Protein AF-A0A535PH67-F1 (afdb_monomer)

Secondary structure (DSSP, 8-state):
----EEEEE-GGGTTHHHHHHHHHH-GGGTT-SEEEEEEE-EETTEEHHHHHHHHH-TTEEEEEEEEEEETTEEEEEEEEEETTTEEEEEEEEEEPPPPSS-TTS----EEEEEEEEETTEEEEEEEEE--SS-HHHHHHHHHHHHHHHHTSPP-SEEEEEEE-----SS----GGG-

Foldseek 3Di:
DDAAEAEDECQQCPVLVVVLVCCLPDCSLAPHFKYKYWNWWQDPNDTSQVSNQVSSHPQKDKDKDFFDADPNTTTIIMMMGRCVFWPWPDKDKAWFDFDPDPPVRGGTWMKIWTWTDGVPWTEIEIRTAAGLDDPVRLVRRVVVVVVVQVVDPDTPYYYYDYHSNNPPPDDDDDPVPD

Sequence (178 aa):
MMLRVCTWNINLGLRLDDILEAISKQRDFAGLDLLALQEASVHGSRQDGDAIASVLGRGYECHQVAAQTVRGHVQANALIWNRPHVKVERAGHLQLPRARGGALLAQQRNAVVVEGAADNHSLLAYSLHLDIFGAEHKQAQLAHVLQDRDARPSADITVVAGDLNLYHLSRWPSWSKL

Radius of gyration: 16.52 Å; Cα contacts (8 Å, |Δi|>4): 367; chains: 1; bounding box: 42×38×44 Å

Structure (mmCIF, N/CA/C/O backbone):
data_AF-A0A535PH67-F1
#
_entry.id   AF-A0A535PH67-F1
#
loop_
_atom_site.group_PDB
_atom_site.id
_atom_site.type_symbol
_atom_site.label_atom_id
_atom_site.label_alt_id
_atom_site.label_comp_id
_atom_site.label_asym_id
_atom_site.label_entity_id
_atom_site.label_seq_id
_atom_site.pdbx_PDB_ins_code
_atom_site.Cartn_x
_atom_site.Cartn_y
_atom_site.Cartn_z
_atom_site.occupancy
_atom_site.B_iso_or_equiv
_atom_site.auth_seq_id
_atom_site.auth_comp_id
_atom_site.auth_asym_id
_atom_site.auth_atom_id
_atom_site.pdbx_PDB_model_num
ATOM 1 N N . MET A 1 1 ? -1.896 3.246 21.969 1.00 69.50 1 MET A N 1
ATOM 2 C CA . MET A 1 1 ? -2.161 2.079 21.100 1.00 69.50 1 MET A CA 1
ATOM 3 C C . MET A 1 1 ? -0.868 1.544 20.518 1.00 69.50 1 MET A C 1
ATOM 5 O O . MET A 1 1 ? 0.101 2.285 20.425 1.00 69.50 1 MET A O 1
ATOM 9 N N . MET A 1 2 ? -0.859 0.265 20.143 1.00 87.06 2 MET A N 1
ATOM 10 C CA . MET A 1 2 ? 0.175 -0.335 19.299 1.00 87.06 2 MET A CA 1
ATOM 11 C C . MET A 1 2 ? -0.404 -0.495 17.890 1.00 87.06 2 MET A C 1
ATOM 13 O O . MET A 1 2 ? -1.340 -1.270 17.730 1.00 87.06 2 MET A O 1
ATOM 17 N N . LEU A 1 3 ? 0.127 0.239 16.907 1.00 94.25 3 LEU A N 1
ATOM 18 C CA . LEU A 1 3 ? -0.302 0.142 15.509 1.00 94.25 3 LEU A CA 1
ATOM 19 C C . LEU A 1 3 ? 0.302 -1.115 14.865 1.00 94.25 3 LEU A C 1
ATOM 21 O O . LEU A 1 3 ? 1.524 -1.251 14.786 1.00 94.25 3 LEU A O 1
ATOM 25 N N . ARG A 1 4 ? -0.541 -2.036 14.395 1.00 96.69 4 ARG A N 1
ATOM 26 C CA . ARG A 1 4 ? -0.136 -3.279 13.729 1.00 96.69 4 ARG A CA 1
ATOM 27 C C . ARG A 1 4 ? -0.207 -3.121 12.221 1.00 96.69 4 ARG A C 1
ATOM 29 O O . ARG A 1 4 ? -1.286 -3.088 11.630 1.00 96.69 4 ARG A O 1
ATOM 36 N N . VAL A 1 5 ? 0.968 -3.059 11.609 1.00 97.06 5 VAL A N 1
ATOM 37 C CA . VAL A 1 5 ? 1.136 -2.893 10.167 1.00 97.06 5 VAL A CA 1
ATOM 38 C C . VAL A 1 5 ? 1.672 -4.184 9.566 1.00 97.06 5 VAL A C 1
ATOM 40 O O . VAL A 1 5 ? 2.652 -4.743 10.054 1.00 97.06 5 VAL A O 1
ATOM 43 N N . CYS A 1 6 ? 1.051 -4.636 8.483 1.00 97.75 6 CYS A N 1
ATOM 44 C CA . CYS A 1 6 ? 1.561 -5.704 7.637 1.00 97.75 6 CYS A CA 1
ATOM 45 C C . CYS A 1 6 ? 1.895 -5.135 6.254 1.00 97.75 6 CYS A C 1
ATOM 47 O O . CYS A 1 6 ? 1.178 -4.277 5.740 1.00 97.75 6 CYS A O 1
ATOM 49 N N . THR A 1 7 ? 2.977 -5.613 5.646 1.00 97.31 7 THR A N 1
ATOM 50 C CA . THR A 1 7 ? 3.272 -5.362 4.234 1.00 97.31 7 THR A CA 1
ATOM 51 C C . THR A 1 7 ? 3.437 -6.688 3.521 1.00 97.31 7 THR A C 1
ATOM 53 O O . THR A 1 7 ? 4.090 -7.590 4.048 1.00 97.31 7 THR A O 1
ATOM 56 N N . TRP A 1 8 ? 2.845 -6.819 2.337 1.00 97.44 8 TRP A N 1
ATOM 57 C CA . TRP A 1 8 ? 2.885 -8.069 1.594 1.00 97.44 8 TRP A CA 1
ATOM 58 C C . TRP A 1 8 ? 2.821 -7.841 0.081 1.00 97.44 8 TRP A C 1
ATOM 60 O O . TRP A 1 8 ? 1.840 -7.314 -0.443 1.00 97.44 8 TRP A O 1
ATOM 70 N N . ASN A 1 9 ? 3.857 -8.300 -0.623 1.00 96.94 9 ASN A N 1
ATOM 71 C CA . ASN A 1 9 ? 3.825 -8.497 -2.068 1.00 96.94 9 ASN A CA 1
ATOM 72 C C . ASN A 1 9 ? 3.153 -9.845 -2.386 1.00 96.94 9 ASN A C 1
ATOM 74 O O . ASN A 1 9 ? 3.645 -10.895 -1.962 1.00 96.94 9 ASN A O 1
ATOM 78 N N . ILE A 1 10 ? 2.035 -9.813 -3.117 1.00 96.50 10 ILE A N 1
ATOM 79 C CA . ILE A 1 10 ? 1.203 -10.991 -3.406 1.00 96.50 10 ILE A CA 1
ATOM 80 C C . ILE A 1 10 ? 1.342 -11.523 -4.841 1.00 96.50 10 ILE A C 1
ATOM 82 O O . ILE A 1 10 ? 0.523 -12.334 -5.274 1.00 96.50 10 ILE A O 1
ATOM 86 N N . ASN A 1 11 ? 2.390 -11.115 -5.568 1.00 94.94 11 ASN A N 1
ATOM 87 C CA . ASN A 1 11 ? 2.760 -11.652 -6.884 1.00 94.94 11 ASN A CA 1
ATOM 88 C C . ASN A 1 11 ? 1.583 -11.693 -7.882 1.00 94.94 11 ASN A C 1
ATOM 90 O O . ASN A 1 11 ? 1.163 -12.758 -8.347 1.00 94.94 11 ASN A O 1
ATOM 94 N N . LEU A 1 12 ? 1.035 -10.515 -8.184 1.00 94.50 12 LEU A N 1
ATOM 95 C CA . LEU A 1 12 ? -0.061 -10.275 -9.133 1.00 94.50 12 LEU A CA 1
ATOM 96 C C . LEU A 1 12 ? -1.364 -11.009 -8.793 1.00 94.50 12 LEU A C 1
ATOM 98 O O . LEU A 1 12 ? -2.138 -11.316 -9.699 1.00 94.50 12 LEU A O 1
ATOM 102 N N . GLY A 1 13 ? -1.585 -11.344 -7.519 1.00 90.50 13 GLY A N 1
ATOM 103 C CA . GLY A 1 13 ? -2.806 -12.028 -7.085 1.00 90.50 13 GLY A CA 1
ATOM 104 C C . GLY A 1 13 ? -2.995 -13.420 -7.691 1.00 90.50 13 GLY A C 1
ATOM 105 O O . GLY A 1 13 ? -4.070 -14.001 -7.580 1.00 90.50 13 GLY A O 1
ATOM 106 N N . LEU A 1 14 ? -1.959 -14.004 -8.311 1.00 92.94 14 LEU A N 1
ATOM 107 C CA . LEU A 1 14 ? -2.083 -15.233 -9.111 1.00 92.94 14 LEU A CA 1
ATOM 108 C C . LEU A 1 14 ? -2.6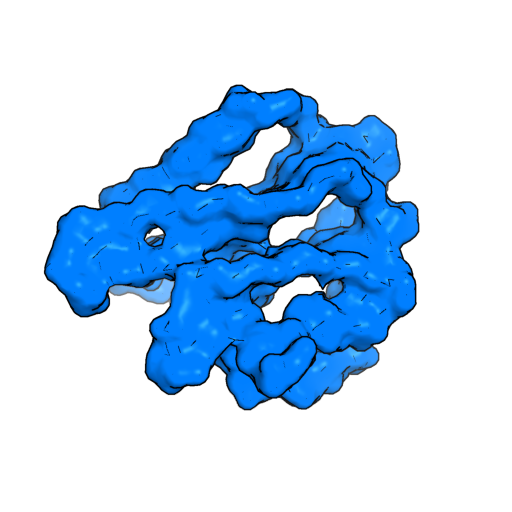21 -16.433 -8.322 1.00 92.94 14 LEU A C 1
ATOM 110 O O . LEU A 1 14 ? -3.130 -17.383 -8.911 1.00 92.94 14 LEU A O 1
ATOM 114 N N . ARG A 1 15 ? -2.489 -16.396 -6.994 1.00 94.00 15 ARG A N 1
ATOM 115 C CA . ARG A 1 15 ? -2.980 -17.411 -6.058 1.00 94.00 15 ARG A CA 1
ATOM 116 C C . ARG A 1 15 ? -3.984 -16.817 -5.069 1.00 94.00 15 ARG A C 1
ATOM 118 O O . ARG A 1 15 ? -3.892 -17.089 -3.875 1.00 94.00 15 ARG A O 1
ATOM 125 N N . LEU A 1 16 ? -4.899 -15.968 -5.548 1.00 94.31 16 LEU A N 1
ATOM 126 C CA . LEU A 1 16 ? -5.832 -15.234 -4.687 1.00 94.31 16 LEU A CA 1
ATOM 127 C C . LEU A 1 16 ? -6.573 -16.156 -3.711 1.00 94.31 16 LEU A C 1
ATOM 129 O O . LEU A 1 16 ? -6.615 -15.846 -2.528 1.00 94.31 16 LEU A O 1
ATOM 133 N N . ASP A 1 17 ? -7.088 -17.303 -4.154 1.00 95.12 17 ASP A N 1
ATOM 134 C CA . ASP A 1 17 ? -7.821 -18.218 -3.266 1.00 95.12 17 ASP A CA 1
ATOM 135 C C . ASP A 1 17 ? -6.954 -18.731 -2.101 1.00 95.12 17 ASP A C 1
ATOM 137 O O . ASP A 1 17 ? -7.394 -18.694 -0.951 1.00 95.12 17 ASP A O 1
ATOM 141 N N . ASP A 1 18 ? -5.694 -19.099 -2.364 1.00 96.56 18 ASP A N 1
ATOM 142 C CA . ASP A 1 18 ? -4.742 -19.513 -1.323 1.00 96.56 18 ASP A CA 1
ATOM 143 C C . ASP A 1 18 ? -4.393 -18.352 -0.373 1.00 96.56 18 ASP A C 1
ATOM 145 O O . ASP A 1 18 ? -4.216 -18.549 0.831 1.00 96.56 18 ASP A O 1
ATOM 149 N N . ILE A 1 19 ? -4.292 -17.127 -0.903 1.00 96.12 19 ILE A N 1
ATOM 150 C CA . ILE A 1 19 ? -4.044 -15.908 -0.118 1.00 96.12 19 ILE A CA 1
ATOM 151 C C . ILE A 1 19 ? -5.219 -15.646 0.830 1.00 96.12 19 ILE A C 1
ATOM 153 O O . ILE A 1 19 ? -5.012 -15.434 2.027 1.00 96.12 19 ILE A O 1
ATOM 157 N N . LEU A 1 20 ? -6.451 -15.696 0.317 1.00 97.31 20 LEU A N 1
ATOM 158 C CA . LEU A 1 20 ? -7.667 -15.513 1.107 1.00 97.31 20 LEU A CA 1
ATOM 159 C C . LEU A 1 20 ? -7.793 -16.600 2.182 1.00 97.31 20 LEU A C 1
ATOM 161 O O . LEU A 1 20 ? -8.108 -16.300 3.335 1.00 97.31 20 LEU A O 1
ATOM 165 N N . GLU A 1 21 ? -7.488 -17.852 1.839 1.00 97.12 21 GLU A N 1
ATOM 166 C CA . GLU A 1 21 ? -7.461 -18.951 2.800 1.00 97.12 21 GLU A CA 1
ATOM 167 C C . GLU A 1 21 ? -6.431 -18.701 3.912 1.00 97.12 21 GLU A C 1
ATOM 169 O O . GLU A 1 21 ? -6.769 -18.814 5.095 1.00 97.12 21 GLU A O 1
ATOM 174 N N . ALA A 1 22 ? -5.203 -18.306 3.561 1.00 96.31 22 ALA A N 1
ATOM 175 C CA . ALA A 1 22 ? -4.154 -18.002 4.530 1.00 96.31 22 ALA A CA 1
ATOM 176 C C . ALA A 1 22 ? -4.570 -16.877 5.491 1.00 96.31 22 ALA A C 1
ATOM 178 O O . ALA A 1 22 ? -4.449 -17.039 6.706 1.00 96.31 22 ALA A O 1
ATOM 179 N N . ILE A 1 23 ? -5.133 -15.782 4.972 1.00 96.75 23 ILE A N 1
ATOM 180 C CA . ILE A 1 23 ? -5.625 -14.662 5.790 1.00 96.75 23 ILE A CA 1
ATOM 181 C C . ILE A 1 23 ? -6.728 -15.122 6.746 1.00 96.75 23 ILE A C 1
ATOM 183 O O . ILE A 1 23 ? -6.723 -14.746 7.915 1.00 96.75 23 ILE A O 1
ATOM 187 N N . SER A 1 24 ? -7.646 -15.976 6.282 1.00 96.25 24 SER A N 1
ATOM 188 C CA . SER A 1 24 ? -8.756 -16.465 7.109 1.00 96.25 24 SER A CA 1
ATOM 189 C C . SER A 1 24 ? -8.317 -17.381 8.262 1.00 96.25 24 SER A C 1
ATOM 191 O O . SER A 1 24 ? -9.019 -17.487 9.268 1.00 96.25 24 SER A O 1
ATOM 193 N N . LYS A 1 25 ? -7.170 -18.060 8.124 1.00 95.69 25 LYS A N 1
ATOM 194 C CA . LYS A 1 25 ? -6.704 -19.087 9.071 1.00 95.69 25 LYS A CA 1
ATOM 195 C C . LYS A 1 25 ? -5.603 -18.604 10.011 1.00 95.69 25 LYS A C 1
ATOM 197 O O . LYS A 1 25 ? -5.505 -19.103 11.133 1.00 95.69 25 LYS A O 1
ATOM 202 N N . GLN A 1 26 ? -4.755 -17.680 9.565 1.00 96.00 26 GLN A N 1
ATOM 203 C CA . GLN A 1 26 ? -3.582 -17.253 10.325 1.00 96.00 26 GLN A CA 1
ATOM 204 C C . GLN A 1 26 ? -3.928 -16.115 11.289 1.00 96.00 26 GLN A C 1
ATOM 206 O O . GLN A 1 26 ? -4.424 -15.060 10.898 1.00 96.00 26 GLN A O 1
ATOM 211 N N . ARG A 1 27 ? -3.616 -16.313 12.576 1.00 94.06 27 ARG A N 1
ATOM 212 C CA . ARG A 1 27 ? -3.930 -15.350 13.648 1.00 94.06 27 ARG A CA 1
ATOM 213 C C . ARG A 1 27 ? -3.204 -14.014 13.497 1.00 94.06 27 ARG A C 1
ATOM 215 O O . ARG A 1 27 ? -3.690 -13.012 14.010 1.00 94.06 27 ARG A O 1
ATOM 222 N N . ASP A 1 28 ? -2.088 -13.984 12.776 1.00 93.75 28 ASP A N 1
ATOM 223 C CA . ASP A 1 28 ? -1.304 -12.763 12.575 1.00 93.75 28 ASP A CA 1
ATOM 224 C C . ASP A 1 28 ? -2.069 -11.693 11.784 1.00 93.75 28 ASP A C 1
ATOM 226 O O . ASP A 1 28 ? -1.843 -10.503 12.007 1.00 93.75 28 ASP A O 1
ATOM 230 N N . PHE A 1 29 ? -3.038 -12.090 10.948 1.00 95.38 29 PHE A N 1
ATOM 231 C CA . PHE A 1 29 ? -3.918 -11.157 10.235 1.00 95.38 29 PHE A CA 1
ATOM 232 C C . PHE A 1 29 ? -5.098 -10.657 11.077 1.00 95.38 29 PHE A C 1
ATOM 234 O O . PHE A 1 29 ? -5.729 -9.659 10.728 1.00 95.38 29 PHE A O 1
ATOM 241 N N . ALA A 1 30 ? -5.413 -11.321 12.193 1.00 92.56 30 ALA A N 1
ATOM 242 C CA . ALA A 1 30 ? -6.536 -10.927 13.031 1.00 92.56 30 ALA A CA 1
ATOM 243 C C . ALA A 1 30 ? -6.227 -9.596 13.723 1.00 92.56 30 ALA A C 1
ATOM 245 O O . ALA A 1 30 ? -5.275 -9.516 14.494 1.00 92.56 30 ALA A O 1
ATOM 246 N N . GLY A 1 31 ? -7.038 -8.564 13.478 1.00 93.06 31 GLY A N 1
ATOM 247 C CA . GLY A 1 31 ? -6.875 -7.243 14.097 1.00 93.06 31 GLY A CA 1
ATOM 248 C C . GLY A 1 31 ? -5.627 -6.487 13.630 1.00 93.06 31 GLY A C 1
ATOM 249 O O . GLY A 1 31 ? -4.955 -5.869 14.456 1.00 93.06 31 GLY A O 1
ATOM 250 N N . LEU A 1 32 ? -5.274 -6.595 12.345 1.00 96.56 32 LEU A N 1
ATOM 251 C CA . LEU A 1 32 ? -4.347 -5.659 11.711 1.00 96.56 32 LEU A CA 1
ATOM 252 C C . LEU A 1 32 ? -4.990 -4.274 11.631 1.00 96.56 32 LEU A C 1
ATOM 254 O O . LEU A 1 32 ? -6.191 -4.154 11.412 1.00 96.56 32 LEU A O 1
ATOM 258 N N . ASP A 1 33 ? -4.190 -3.226 11.775 1.00 97.62 33 ASP A N 1
ATOM 259 C CA . ASP A 1 33 ? -4.680 -1.857 11.612 1.00 97.62 33 ASP A CA 1
ATOM 260 C C . ASP A 1 33 ? -4.490 -1.383 10.175 1.00 97.62 33 ASP A C 1
ATOM 262 O O . ASP A 1 33 ? -5.375 -0.741 9.611 1.00 97.62 33 ASP A O 1
ATOM 266 N N . LEU A 1 34 ? -3.355 -1.757 9.574 1.00 98.12 34 LEU A N 1
ATOM 267 C CA . LEU A 1 34 ? -2.987 -1.442 8.199 1.00 98.12 34 LEU A CA 1
ATOM 268 C C . LEU A 1 34 ? -2.371 -2.661 7.506 1.00 98.12 34 LEU A C 1
ATOM 270 O O . LEU A 1 34 ? -1.518 -3.350 8.069 1.00 98.12 34 LEU A O 1
ATOM 274 N N . LEU A 1 35 ? -2.746 -2.872 6.248 1.00 98.44 35 LEU A N 1
ATOM 275 C CA . LEU A 1 35 ? -2.126 -3.828 5.340 1.00 98.44 35 LEU A CA 1
ATOM 276 C C . LEU A 1 35 ? -1.747 -3.115 4.033 1.00 98.44 35 LEU A C 1
ATOM 278 O O . LEU A 1 35 ? -2.608 -2.701 3.257 1.00 98.44 35 LEU A O 1
ATOM 282 N N . ALA A 1 36 ? -0.443 -2.969 3.806 1.00 98.56 36 ALA A N 1
ATOM 283 C CA . ALA A 1 36 ? 0.141 -2.455 2.574 1.00 98.56 36 ALA A CA 1
ATOM 284 C C . ALA A 1 36 ? 0.362 -3.612 1.594 1.00 98.56 36 ALA A C 1
ATOM 286 O O . ALA A 1 36 ? 1.237 -4.452 1.807 1.00 98.56 36 ALA A O 1
ATOM 287 N N . LEU A 1 37 ? -0.425 -3.657 0.520 1.00 98.00 37 LEU A N 1
ATOM 288 C CA . LEU A 1 3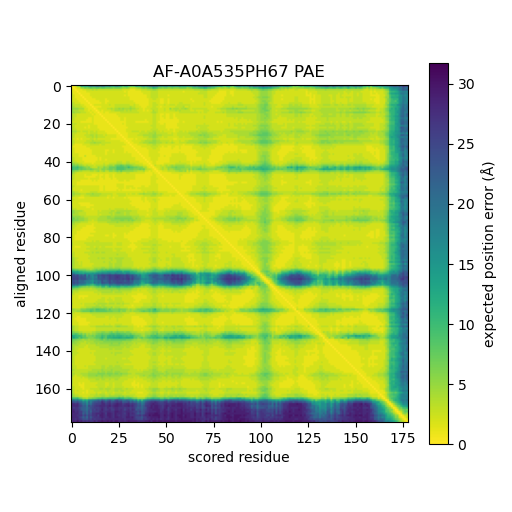7 ? -0.318 -4.687 -0.511 1.00 98.00 37 LEU A CA 1
ATOM 289 C C . LEU A 1 37 ? 0.449 -4.177 -1.724 1.00 98.00 37 LEU A C 1
ATOM 291 O O . LEU A 1 37 ? 0.169 -3.085 -2.230 1.00 98.00 37 LEU A O 1
ATOM 295 N N . GLN A 1 38 ? 1.372 -5.004 -2.207 1.00 97.75 38 GLN A N 1
ATOM 296 C CA . GLN A 1 38 ? 2.083 -4.805 -3.463 1.00 97.75 38 GLN A CA 1
ATOM 297 C C . GLN A 1 38 ? 1.750 -5.924 -4.438 1.00 97.75 38 GLN A C 1
ATOM 299 O O . GLN A 1 38 ? 1.487 -7.058 -4.039 1.00 97.75 38 GLN A O 1
ATOM 304 N N . GLU A 1 39 ? 1.778 -5.591 -5.726 1.00 96.56 39 GLU A N 1
ATOM 305 C CA . GLU A 1 39 ? 1.404 -6.517 -6.796 1.00 96.56 39 GLU A CA 1
ATOM 306 C C . GLU A 1 39 ? 0.020 -7.144 -6.591 1.00 96.56 39 GLU A C 1
ATOM 308 O O . GLU A 1 39 ? -0.197 -8.311 -6.892 1.00 96.56 39 GLU A O 1
ATOM 313 N N . ALA A 1 40 ? -0.935 -6.360 -6.099 1.00 97.75 40 ALA A N 1
ATOM 314 C CA . ALA A 1 40 ? -2.340 -6.703 -6.233 1.00 97.75 40 ALA A CA 1
ATOM 315 C C . ALA A 1 40 ? -2.756 -6.641 -7.711 1.00 97.75 40 ALA A C 1
ATOM 317 O O . ALA A 1 40 ? -2.115 -5.974 -8.530 1.00 97.75 40 ALA A O 1
ATOM 318 N N . SER A 1 41 ? -3.843 -7.314 -8.061 1.00 97.44 41 SER A N 1
ATOM 319 C CA . SER A 1 41 ? -4.380 -7.364 -9.413 1.00 97.44 41 SER A CA 1
ATOM 320 C C . SER A 1 41 ? -5.895 -7.167 -9.442 1.00 97.44 41 SER A C 1
ATOM 322 O O . SER A 1 41 ? -6.544 -6.806 -8.452 1.00 97.44 41 SER A O 1
ATOM 324 N N . VAL A 1 42 ? -6.442 -7.318 -10.645 1.00 95.38 42 VAL A N 1
ATOM 325 C CA . VAL A 1 42 ? -7.871 -7.287 -10.932 1.00 95.38 42 VAL A CA 1
ATOM 326 C C . VAL A 1 42 ? -8.204 -8.526 -11.752 1.00 95.38 42 VAL A C 1
ATOM 328 O O . VAL A 1 42 ? -7.697 -8.701 -12.862 1.00 95.38 42 VAL A O 1
ATOM 331 N N . HIS A 1 43 ? -9.079 -9.371 -11.215 1.00 88.62 43 HIS A N 1
ATOM 332 C CA . HIS A 1 43 ? -9.556 -10.584 -11.871 1.00 88.62 43 HIS A CA 1
ATOM 333 C C . HIS A 1 43 ? -11.039 -10.418 -12.217 1.00 88.62 43 HIS A C 1
ATOM 335 O O . HIS A 1 43 ? -11.918 -10.463 -11.354 1.00 88.62 43 HIS A O 1
ATOM 341 N N . GLY A 1 44 ? -11.325 -10.173 -13.500 1.00 84.81 44 GLY A N 1
ATOM 342 C CA . GLY A 1 44 ? -12.666 -9.793 -13.945 1.00 84.81 44 GLY A CA 1
ATOM 343 C C . GLY A 1 44 ? -13.064 -8.430 -13.373 1.00 84.81 44 GLY A C 1
ATOM 344 O O . GLY A 1 44 ? -12.402 -7.433 -13.641 1.00 84.81 44 GLY A O 1
ATOM 345 N N . SER A 1 45 ? -14.132 -8.384 -12.577 1.00 85.75 45 SER A N 1
ATOM 346 C CA . SER A 1 45 ? -14.579 -7.169 -11.876 1.00 85.75 45 SER A CA 1
ATOM 347 C C . SER A 1 45 ? -14.087 -7.076 -10.428 1.00 85.75 45 SER A C 1
ATOM 349 O O . SER A 1 45 ? -14.458 -6.141 -9.722 1.00 85.75 45 SER A O 1
ATOM 351 N N . ARG A 1 46 ? -13.313 -8.058 -9.951 1.00 91.44 46 ARG A N 1
ATOM 352 C CA . ARG A 1 46 ? -12.903 -8.162 -8.547 1.00 91.44 46 ARG A CA 1
ATOM 353 C C . ARG A 1 46 ? -11.475 -7.660 -8.373 1.00 91.44 46 ARG A C 1
ATOM 355 O O . ARG A 1 46 ? -10.565 -8.161 -9.028 1.00 91.44 46 ARG A O 1
ATOM 362 N N . GLN A 1 47 ? -11.292 -6.695 -7.479 1.00 96.94 47 GLN A N 1
ATOM 363 C CA . GLN A 1 47 ? -9.972 -6.256 -7.031 1.00 96.94 47 GLN A CA 1
ATOM 364 C C . GLN A 1 47 ? -9.501 -7.139 -5.871 1.00 96.94 47 GLN A C 1
ATOM 366 O O . GLN A 1 47 ? -10.289 -7.455 -4.974 1.00 96.94 47 GLN A O 1
ATOM 371 N N . ASP A 1 48 ? -8.225 -7.520 -5.870 1.00 98.06 48 ASP A N 1
ATOM 372 C CA . ASP A 1 48 ? -7.659 -8.346 -4.795 1.00 98.06 48 ASP A CA 1
ATOM 373 C C . ASP A 1 48 ? -7.746 -7.656 -3.437 1.00 98.06 48 ASP A C 1
ATOM 375 O O . ASP A 1 48 ? -8.054 -8.298 -2.434 1.00 98.06 48 ASP A O 1
ATOM 379 N N . GLY A 1 49 ? -7.531 -6.340 -3.399 1.00 98.00 49 GLY A N 1
ATOM 380 C CA . GLY A 1 49 ? -7.617 -5.557 -2.176 1.00 98.00 49 GLY A CA 1
ATOM 381 C C . GLY A 1 49 ? -9.000 -5.637 -1.521 1.00 98.00 49 GLY A C 1
ATOM 382 O O . GLY A 1 49 ? -9.097 -5.905 -0.325 1.00 98.00 49 GLY A O 1
ATOM 383 N N . ASP A 1 50 ? -10.075 -5.521 -2.306 1.00 97.94 50 ASP A N 1
ATOM 384 C CA . ASP A 1 50 ? -11.452 -5.659 -1.805 1.00 97.94 50 ASP A CA 1
ATOM 385 C C . ASP A 1 50 ? -11.752 -7.090 -1.343 1.00 97.94 50 ASP A C 1
ATOM 387 O O . ASP A 1 50 ? -12.431 -7.313 -0.333 1.00 97.94 50 ASP A O 1
ATOM 391 N N . ALA A 1 51 ? -11.232 -8.082 -2.073 1.00 97.88 51 ALA A N 1
ATOM 392 C CA . ALA A 1 51 ? -11.348 -9.487 -1.710 1.00 97.88 51 ALA A CA 1
ATOM 393 C C . ALA A 1 51 ? -10.691 -9.773 -0.352 1.00 97.88 51 ALA A C 1
ATOM 395 O O . ALA A 1 51 ? -11.304 -10.412 0.504 1.00 97.88 51 ALA A O 1
ATOM 396 N N . ILE A 1 52 ? -9.476 -9.265 -0.154 1.00 98.31 52 ILE A N 1
ATOM 397 C CA . ILE A 1 52 ? -8.695 -9.409 1.075 1.00 98.31 52 ILE A CA 1
ATOM 398 C C . ILE A 1 52 ? -9.356 -8.655 2.230 1.00 98.31 52 ILE A C 1
ATOM 400 O O . ILE A 1 52 ? -9.548 -9.238 3.297 1.00 98.31 52 ILE A O 1
ATOM 404 N N . ALA A 1 53 ? -9.780 -7.404 2.021 1.00 98.19 53 ALA A N 1
ATOM 405 C CA . ALA A 1 53 ? -10.495 -6.620 3.029 1.00 98.19 53 ALA A CA 1
ATOM 406 C C . ALA A 1 53 ? -11.761 -7.345 3.515 1.00 98.19 53 ALA A C 1
ATOM 408 O O . ALA A 1 53 ? -12.015 -7.430 4.715 1.00 98.19 53 ALA A O 1
ATOM 409 N N . SER A 1 54 ? -12.507 -7.964 2.595 1.00 97.38 54 SER A N 1
ATOM 410 C CA . SER A 1 54 ? -13.709 -8.735 2.931 1.00 97.38 54 SER A CA 1
ATOM 411 C C . SER A 1 54 ? -13.418 -9.934 3.843 1.00 97.38 54 SER A C 1
ATOM 413 O O . SER A 1 54 ? -14.218 -10.225 4.734 1.00 97.38 54 SER A O 1
ATOM 415 N N . VAL A 1 55 ? -12.285 -10.619 3.643 1.00 97.56 55 VAL A N 1
ATOM 416 C CA . VAL A 1 55 ? -11.870 -11.771 4.466 1.00 97.56 55 VAL A CA 1
ATOM 417 C C . VAL A 1 55 ? -11.296 -11.333 5.814 1.00 97.56 55 VAL A C 1
ATOM 419 O O . VAL A 1 55 ? -11.565 -11.988 6.819 1.00 97.56 55 VAL A O 1
ATOM 422 N N . LEU A 1 56 ? -10.570 -10.211 5.865 1.00 97.81 56 LEU A N 1
ATOM 423 C CA . LEU A 1 56 ? -10.114 -9.602 7.123 1.00 97.81 56 LEU A CA 1
ATOM 424 C C . LEU A 1 56 ? -11.296 -9.194 8.020 1.00 97.81 56 LEU A C 1
ATOM 426 O O . LEU A 1 56 ? -11.215 -9.285 9.246 1.00 97.81 56 LEU A O 1
ATOM 430 N N . GLY A 1 57 ? -12.410 -8.780 7.409 1.00 97.00 57 GLY A N 1
ATOM 431 C CA . GLY A 1 57 ? -13.705 -8.611 8.060 1.00 97.00 57 GLY A CA 1
ATOM 432 C C . GLY A 1 57 ? -14.438 -7.338 7.636 1.00 97.00 57 GLY A C 1
ATOM 433 O O . GLY A 1 57 ? -13.877 -6.427 7.043 1.00 97.00 57 GLY A O 1
ATOM 434 N N . ARG A 1 58 ? -15.717 -7.215 8.019 1.00 95.00 58 ARG A N 1
ATOM 435 C CA . ARG A 1 58 ? -16.598 -6.081 7.635 1.00 95.00 58 ARG A CA 1
ATOM 436 C C . ARG A 1 58 ? -16.123 -4.697 8.118 1.00 95.00 58 ARG A C 1
ATOM 438 O O . ARG A 1 58 ? -16.650 -3.668 7.692 1.00 95.00 58 ARG A O 1
ATOM 445 N N . GLY A 1 59 ? -15.188 -4.672 9.066 1.00 96.81 59 GLY A N 1
ATOM 446 C CA . GLY A 1 59 ? -14.560 -3.451 9.567 1.00 96.81 59 GLY A CA 1
ATOM 447 C C . GLY A 1 59 ? -13.489 -2.891 8.634 1.00 96.81 59 GLY A C 1
ATOM 448 O O . GLY A 1 59 ? -13.132 -1.730 8.796 1.00 96.81 59 GLY A O 1
ATOM 449 N N . TYR A 1 60 ? -13.010 -3.668 7.661 1.00 98.50 60 TYR A N 1
ATOM 450 C CA . TYR A 1 60 ? -11.921 -3.255 6.787 1.00 98.50 60 TYR A CA 1
ATOM 451 C C . TYR A 1 60 ? -12.420 -2.547 5.529 1.00 98.50 60 TYR A C 1
ATOM 453 O O . TYR A 1 60 ? -13.496 -2.844 5.011 1.00 98.50 60 TYR A O 1
ATOM 461 N N . GLU A 1 61 ? -11.619 -1.605 5.050 1.00 98.31 61 GLU A N 1
ATOM 462 C CA . GLU A 1 61 ? -11.828 -0.860 3.810 1.00 98.31 61 GLU A CA 1
ATOM 463 C C . GLU A 1 61 ? -10.521 -0.829 3.011 1.00 98.31 61 GLU A C 1
ATOM 465 O O . GLU A 1 61 ? -9.445 -1.016 3.579 1.00 98.31 61 GLU A O 1
ATOM 470 N N . CYS A 1 62 ? -10.620 -0.659 1.693 1.00 98.50 62 CYS A N 1
ATOM 471 C CA . CYS A 1 62 ? -9.506 -0.772 0.763 1.00 98.50 62 CYS A CA 1
ATOM 472 C C . CYS A 1 62 ? -9.449 0.429 -0.186 1.00 98.50 62 CYS A C 1
ATOM 474 O O . CYS A 1 62 ? -10.468 0.888 -0.700 1.00 98.50 62 CYS A O 1
ATOM 476 N N . HIS A 1 63 ? -8.232 0.878 -0.486 1.00 98.56 63 HIS A N 1
ATOM 477 C CA . HIS A 1 63 ? -7.936 1.705 -1.646 1.00 98.56 63 HIS A CA 1
ATOM 478 C C . HIS A 1 63 ? -6.849 1.022 -2.480 1.00 98.56 63 HIS A C 1
ATOM 480 O O . HIS A 1 63 ? -5.697 0.941 -2.054 1.00 98.56 63 HIS A O 1
ATOM 486 N N . GLN A 1 64 ? -7.214 0.523 -3.662 1.00 98.50 64 GLN A N 1
ATOM 487 C CA . GLN A 1 64 ? -6.303 -0.120 -4.608 1.00 98.50 64 GLN A CA 1
ATOM 488 C C . GLN A 1 64 ? -6.186 0.712 -5.887 1.00 98.50 64 GLN A C 1
ATOM 490 O O . GLN A 1 64 ? -7.182 1.174 -6.443 1.00 98.50 64 GLN A O 1
ATOM 495 N N . VAL A 1 65 ? -4.957 0.876 -6.382 1.00 97.94 65 VAL A N 1
ATOM 496 C CA . VAL A 1 65 ? -4.669 1.670 -7.580 1.00 97.94 65 VAL A CA 1
ATOM 497 C C . VAL A 1 65 ? -3.760 0.900 -8.529 1.00 97.94 65 VAL A C 1
ATOM 499 O O . VAL A 1 65 ? -2.622 0.557 -8.198 1.00 97.94 65 VAL A O 1
ATOM 502 N N . ALA A 1 66 ? -4.255 0.667 -9.746 1.00 96.62 66 ALA A N 1
ATOM 503 C CA . ALA A 1 66 ? -3.484 0.067 -10.828 1.00 96.62 66 ALA A CA 1
ATOM 504 C C . ALA A 1 66 ? -2.325 0.982 -11.252 1.00 96.62 66 ALA A C 1
ATOM 506 O O . ALA A 1 66 ? -2.516 2.171 -11.499 1.00 96.62 66 ALA A O 1
ATOM 507 N N . ALA A 1 67 ? -1.125 0.415 -11.356 1.00 94.06 67 ALA A N 1
ATOM 508 C CA . ALA A 1 67 ? 0.061 1.107 -11.850 1.00 94.06 67 ALA A CA 1
ATOM 509 C C . ALA A 1 67 ? 0.295 0.816 -13.339 1.00 94.06 67 ALA A C 1
ATOM 511 O O . ALA A 1 67 ? 0.565 1.724 -14.121 1.00 94.06 67 ALA A O 1
ATOM 512 N N . GLN A 1 68 ? 0.196 -0.453 -13.743 1.00 93.00 68 GLN A N 1
ATOM 513 C CA . GLN A 1 68 ? 0.448 -0.900 -15.118 1.00 93.00 68 GLN A CA 1
ATOM 514 C C . GLN A 1 68 ? -0.165 -2.272 -15.400 1.00 93.00 68 GLN A C 1
ATOM 516 O O . GLN A 1 68 ? -0.714 -2.914 -14.511 1.00 93.00 68 GLN A O 1
ATOM 521 N N . THR A 1 69 ? -0.042 -2.735 -16.645 1.00 92.94 69 THR A N 1
ATOM 522 C CA . THR A 1 69 ? -0.328 -4.120 -17.039 1.00 92.94 69 THR A CA 1
ATOM 523 C C . THR A 1 69 ? 0.975 -4.823 -17.418 1.00 92.94 69 THR A C 1
ATOM 525 O O . THR A 1 69 ? 1.710 -4.342 -18.278 1.00 92.94 69 THR A O 1
ATOM 528 N N . VAL A 1 70 ? 1.258 -5.967 -16.796 1.00 87.81 70 VAL A N 1
ATOM 529 C CA . VAL A 1 70 ? 2.451 -6.791 -17.026 1.00 87.81 70 VAL A CA 1
ATOM 530 C C . VAL A 1 70 ? 2.002 -8.177 -17.474 1.00 87.81 70 VAL A C 1
ATOM 532 O O . VAL A 1 70 ? 1.287 -8.864 -16.753 1.00 87.81 70 VAL A O 1
ATOM 535 N N . ARG A 1 71 ? 2.407 -8.596 -18.682 1.00 87.75 71 ARG A N 1
ATOM 536 C CA . ARG A 1 71 ? 2.045 -9.907 -19.267 1.00 87.75 71 ARG A CA 1
ATOM 537 C C . ARG A 1 71 ? 0.532 -10.198 -19.242 1.00 87.75 71 ARG A C 1
ATOM 539 O O . ARG A 1 71 ? 0.123 -11.326 -19.012 1.00 87.75 71 ARG A O 1
ATOM 546 N N . GLY A 1 72 ? -0.290 -9.172 -19.468 1.00 89.31 72 GLY A N 1
ATOM 547 C CA . GLY A 1 72 ? -1.755 -9.286 -19.461 1.00 89.31 72 GLY A CA 1
ATOM 548 C C . GLY A 1 72 ? -2.409 -9.208 -18.078 1.00 89.31 72 GLY A C 1
ATOM 549 O O . GLY A 1 72 ? -3.631 -9.196 -18.002 1.00 89.31 72 GLY A O 1
ATOM 550 N N . HIS A 1 73 ? -1.627 -9.093 -17.002 1.00 91.69 73 HIS A N 1
ATOM 551 C CA . HIS A 1 73 ? -2.132 -8.941 -15.639 1.00 91.69 73 HIS A CA 1
ATOM 552 C C . HIS A 1 73 ? -1.983 -7.503 -15.159 1.00 91.69 73 HIS A C 1
ATOM 554 O O . HIS A 1 73 ? -0.942 -6.875 -15.364 1.00 91.69 73 HIS A O 1
ATOM 560 N N . VAL A 1 74 ? -3.008 -6.976 -14.493 1.00 95.12 74 VAL A N 1
ATOM 561 C CA . VAL A 1 74 ? -2.903 -5.678 -13.824 1.00 95.12 74 VAL A CA 1
ATOM 562 C C . VAL A 1 74 ? -1.936 -5.816 -12.652 1.00 95.12 74 VAL A C 1
ATOM 564 O O . VAL A 1 74 ? -2.040 -6.750 -11.866 1.00 95.12 74 VAL A O 1
ATOM 567 N N . GLN A 1 75 ? -1.006 -4.880 -12.532 1.00 95.75 75 GLN A N 1
ATOM 568 C CA . GLN A 1 75 ? -0.178 -4.709 -11.350 1.00 95.75 75 GLN A CA 1
ATOM 569 C C . GLN A 1 75 ? -0.629 -3.440 -10.634 1.00 95.75 75 GLN A C 1
ATOM 571 O O . GLN A 1 75 ? -0.612 -2.349 -11.211 1.00 95.75 75 GLN A O 1
ATOM 576 N N . ALA A 1 76 ? -1.031 -3.590 -9.381 1.00 97.19 76 ALA A N 1
ATOM 577 C CA . ALA A 1 76 ? -1.563 -2.547 -8.523 1.00 97.19 76 ALA A CA 1
ATOM 578 C C . ALA A 1 76 ? -0.892 -2.585 -7.147 1.00 97.19 76 ALA A C 1
ATOM 580 O O . ALA A 1 76 ? -0.366 -3.612 -6.719 1.00 97.19 76 ALA A O 1
ATOM 581 N N . ASN A 1 77 ? -0.962 -1.461 -6.448 1.00 98.19 77 ASN A N 1
ATOM 582 C CA . ASN A 1 77 ? -0.707 -1.392 -5.015 1.00 98.19 77 ASN A CA 1
ATOM 583 C C . ASN A 1 77 ? -2.028 -1.102 -4.304 1.00 98.19 77 ASN A C 1
ATOM 585 O O . ASN A 1 77 ? -2.940 -0.526 -4.903 1.00 98.19 77 ASN A O 1
ATOM 589 N N . ALA A 1 78 ? -2.131 -1.491 -3.037 1.00 98.50 78 ALA A N 1
ATOM 590 C CA . ALA A 1 78 ? -3.281 -1.162 -2.207 1.00 98.50 78 ALA A CA 1
ATOM 591 C C . ALA A 1 78 ? -2.882 -0.836 -0.767 1.00 98.50 78 ALA A C 1
ATOM 593 O O . ALA A 1 78 ? -1.842 -1.283 -0.272 1.00 98.50 78 ALA A O 1
ATOM 594 N N . LEU A 1 79 ? -3.746 -0.076 -0.101 1.00 98.69 79 LEU A N 1
ATOM 595 C CA . LEU A 1 79 ? -3.790 0.047 1.350 1.00 98.69 79 LEU A CA 1
ATOM 596 C C . LEU A 1 79 ? -5.153 -0.422 1.837 1.00 98.69 79 LEU A C 1
ATOM 598 O O . LEU A 1 79 ? -6.182 0.029 1.337 1.00 98.69 79 LEU A O 1
ATOM 602 N N . ILE A 1 80 ? -5.138 -1.317 2.818 1.00 98.69 80 ILE A N 1
ATOM 603 C CA . ILE A 1 80 ? -6.324 -1.818 3.504 1.00 98.69 80 ILE A CA 1
ATOM 604 C C . ILE A 1 80 ? -6.217 -1.421 4.973 1.00 98.69 80 ILE A C 1
ATOM 606 O O . ILE A 1 80 ? -5.153 -1.584 5.570 1.00 98.69 80 ILE A O 1
ATOM 610 N N . TRP A 1 81 ? -7.294 -0.910 5.561 1.00 98.56 81 TRP A N 1
ATOM 611 C CA . TRP A 1 81 ? -7.295 -0.435 6.946 1.00 98.56 81 TRP A CA 1
ATOM 612 C C . TRP A 1 81 ? -8.515 -0.905 7.726 1.00 98.56 81 TRP A C 1
ATOM 614 O O . TRP A 1 81 ? -9.593 -1.099 7.168 1.00 98.56 81 TRP A O 1
ATOM 624 N N . ASN A 1 82 ? -8.343 -1.069 9.036 1.00 98.00 82 ASN A N 1
ATOM 625 C CA . ASN A 1 82 ? -9.404 -1.423 9.973 1.00 98.00 82 ASN A CA 1
ATOM 626 C C . ASN A 1 82 ? -10.116 -0.150 10.460 1.00 98.00 82 ASN A C 1
ATOM 628 O O . ASN A 1 82 ? -9.606 0.542 11.338 1.00 98.00 82 ASN A O 1
ATOM 632 N N . ARG A 1 83 ? -11.294 0.172 9.905 1.00 97.31 83 ARG A N 1
ATOM 633 C CA . ARG A 1 83 ? -12.032 1.427 10.175 1.00 97.31 83 ARG A CA 1
ATOM 634 C C . ARG A 1 83 ? -12.280 1.719 11.664 1.00 97.31 83 ARG A C 1
ATOM 636 O O . ARG A 1 83 ? -12.171 2.880 12.046 1.00 97.31 83 ARG A O 1
ATOM 643 N N . PRO A 1 84 ? -12.610 0.726 12.517 1.00 95.56 84 PRO A N 1
ATOM 644 C CA . PRO A 1 84 ? -12.670 0.920 13.965 1.00 95.56 84 PRO A CA 1
ATOM 645 C C . PRO A 1 84 ? -11.419 1.531 14.610 1.00 95.56 84 PRO A C 1
ATOM 647 O O . PRO A 1 84 ? -11.549 2.185 15.638 1.00 95.56 84 PRO A O 1
ATOM 650 N N . HIS A 1 85 ? -10.230 1.287 14.055 1.00 95.81 85 HIS A N 1
ATOM 651 C CA . HIS A 1 85 ? -8.949 1.704 14.636 1.00 95.81 85 HIS A CA 1
ATOM 652 C C . HIS A 1 85 ? -8.267 2.819 13.835 1.00 95.81 85 HIS A C 1
ATOM 654 O O . HIS A 1 85 ? -7.528 3.622 14.398 1.00 95.81 85 HIS A O 1
ATOM 660 N N . VAL A 1 86 ? -8.517 2.872 12.525 1.00 97.69 86 VAL A N 1
ATOM 661 C CA . VAL A 1 86 ? -7.936 3.845 11.602 1.00 97.69 86 VAL A CA 1
ATOM 662 C C . VAL A 1 86 ? -9.057 4.579 10.880 1.00 97.69 86 VAL A C 1
ATOM 664 O O . VAL A 1 86 ? -9.749 4.019 10.026 1.00 97.69 86 VAL A O 1
ATOM 667 N N . LYS A 1 87 ? -9.212 5.862 11.196 1.00 97.62 87 LYS A N 1
ATOM 668 C CA . LYS A 1 87 ? -10.134 6.759 10.505 1.00 97.62 87 LYS A CA 1
ATOM 669 C C . LYS A 1 87 ? -9.400 7.416 9.344 1.00 97.62 87 LYS A C 1
ATOM 671 O O . LYS A 1 87 ? -8.633 8.347 9.559 1.00 97.62 87 LYS A O 1
ATOM 676 N N . VAL A 1 88 ? -9.653 6.948 8.125 1.00 97.94 88 VAL A N 1
ATOM 677 C CA . VAL A 1 88 ? -9.128 7.569 6.902 1.00 97.94 88 VAL A CA 1
ATOM 678 C C . VAL A 1 88 ? -10.003 8.755 6.501 1.00 97.94 88 VAL A C 1
ATOM 680 O O . VAL A 1 88 ? -11.222 8.638 6.401 1.00 97.94 88 VAL A O 1
ATOM 683 N N . GLU A 1 89 ? -9.374 9.904 6.275 1.00 97.75 89 GLU A N 1
ATOM 684 C CA . GLU A 1 89 ? -10.015 11.137 5.802 1.00 97.75 89 GLU A CA 1
ATOM 685 C C . GLU A 1 89 ? -9.770 11.354 4.309 1.00 97.75 89 GLU A C 1
ATOM 687 O O . GLU A 1 89 ? -10.627 11.886 3.600 1.00 97.75 89 GLU A O 1
ATOM 692 N N . ARG A 1 90 ? -8.603 10.922 3.817 1.00 97.88 90 ARG A N 1
ATOM 693 C CA . ARG A 1 90 ? -8.249 10.961 2.398 1.00 97.88 90 ARG A CA 1
ATOM 694 C C . ARG A 1 90 ? -7.503 9.703 1.996 1.00 97.88 90 ARG A C 1
ATOM 696 O O . ARG A 1 90 ? -6.604 9.256 2.697 1.00 97.88 90 ARG A O 1
ATOM 703 N N . ALA A 1 91 ? -7.835 9.189 0.820 1.00 98.19 91 ALA A N 1
ATOM 704 C CA . ALA A 1 91 ? -7.085 8.145 0.142 1.00 98.19 91 ALA A CA 1
ATOM 705 C C . ALA A 1 91 ? -6.738 8.627 -1.269 1.00 98.19 91 ALA A C 1
ATOM 707 O O . ALA A 1 91 ? -7.539 9.301 -1.922 1.00 98.19 91 ALA A O 1
ATOM 708 N N . GLY A 1 92 ? -5.537 8.311 -1.731 1.00 97.88 92 GLY A N 1
ATOM 709 C CA . GLY A 1 92 ? -5.079 8.683 -3.059 1.00 97.88 92 GLY A CA 1
ATOM 710 C C . GLY A 1 92 ? -3.861 7.885 -3.488 1.00 97.88 92 GLY A C 1
ATOM 711 O O . GLY A 1 92 ? -3.518 6.853 -2.909 1.00 97.88 92 GLY A O 1
ATOM 712 N N . HIS A 1 93 ? -3.179 8.383 -4.514 1.00 97.94 93 HIS A N 1
ATOM 713 C CA . HIS A 1 93 ? -1.939 7.789 -4.986 1.00 97.94 93 HIS A CA 1
ATOM 714 C C . HIS A 1 93 ? -0.962 8.843 -5.491 1.00 97.94 93 HIS A C 1
ATOM 716 O O . HIS A 1 93 ? -1.351 9.932 -5.914 1.00 97.94 93 HIS A O 1
ATOM 722 N N . LEU A 1 94 ? 0.311 8.470 -5.478 1.00 97.12 94 LEU A N 1
ATOM 723 C CA . LEU A 1 94 ? 1.411 9.215 -6.061 1.00 97.12 94 LEU A CA 1
ATOM 724 C C . LEU A 1 94 ? 1.991 8.406 -7.215 1.00 97.12 94 LEU A C 1
ATOM 726 O O . LEU A 1 94 ? 2.397 7.255 -7.046 1.00 97.12 94 LEU A O 1
ATOM 730 N N . GLN A 1 95 ? 2.055 9.013 -8.394 1.00 95.81 95 GLN A N 1
ATOM 731 C CA . GLN A 1 95 ? 2.744 8.415 -9.525 1.00 95.81 95 GLN A CA 1
ATOM 732 C C . GLN A 1 95 ? 4.257 8.568 -9.331 1.00 95.81 95 GLN A C 1
ATOM 734 O O . GLN A 1 95 ? 4.760 9.685 -9.269 1.00 95.81 95 GLN A O 1
ATOM 739 N N . LEU A 1 96 ? 4.995 7.459 -9.247 1.00 93.94 96 LEU A N 1
ATOM 740 C CA . LEU A 1 96 ? 6.441 7.519 -9.045 1.00 93.94 96 LEU A CA 1
ATOM 741 C C . LEU A 1 96 ? 7.163 7.849 -10.359 1.00 93.94 96 LEU A C 1
ATOM 743 O O . LEU A 1 96 ? 6.673 7.479 -11.438 1.00 93.94 96 LEU A O 1
ATOM 747 N N . PRO A 1 97 ? 8.331 8.520 -10.288 1.00 91.44 97 PRO A N 1
ATOM 748 C CA . PRO A 1 97 ? 9.166 8.763 -11.452 1.00 91.44 97 PRO A CA 1
ATOM 749 C C . PRO A 1 97 ? 9.481 7.453 -12.178 1.00 91.44 97 PRO A C 1
ATOM 751 O O . PRO A 1 97 ? 9.704 6.421 -11.542 1.00 91.44 97 PRO A O 1
ATOM 754 N N . ARG A 1 98 ? 9.538 7.516 -13.510 1.00 86.31 98 ARG A N 1
ATOM 755 C CA . ARG A 1 98 ? 10.010 6.421 -14.369 1.00 86.31 98 ARG A CA 1
ATOM 756 C C . ARG A 1 98 ? 11.521 6.477 -14.550 1.00 86.31 98 ARG A C 1
ATOM 758 O O . ARG A 1 98 ? 12.104 7.565 -14.564 1.00 86.31 98 ARG A O 1
ATOM 765 N N . ALA A 1 99 ? 12.145 5.320 -14.752 1.00 78.38 99 ALA A N 1
ATOM 766 C CA . ALA A 1 99 ? 13.548 5.251 -15.125 1.00 78.38 99 ALA A CA 1
ATOM 767 C C . ALA A 1 99 ? 13.768 5.970 -16.463 1.00 78.38 99 ALA A C 1
ATOM 769 O O . ALA A 1 99 ? 12.994 5.813 -17.411 1.00 78.38 99 ALA A O 1
ATOM 770 N N . ARG A 1 100 ? 14.847 6.753 -16.559 1.00 67.25 100 ARG A N 1
ATOM 771 C CA . ARG A 1 100 ? 15.307 7.310 -17.835 1.00 67.25 100 ARG A CA 1
ATOM 772 C C . ARG A 1 100 ? 16.110 6.220 -18.553 1.00 67.25 100 ARG A C 1
ATOM 774 O O . ARG A 1 100 ? 17.294 6.054 -18.294 1.00 67.25 100 ARG A O 1
ATOM 781 N N . 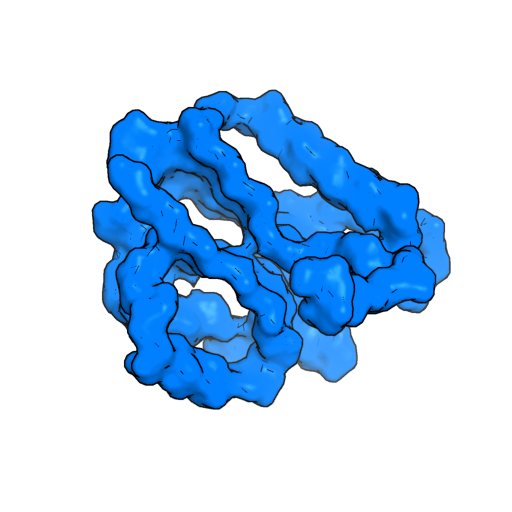GLY A 1 101 ? 15.448 5.434 -19.400 1.00 62.81 101 GLY A N 1
ATOM 782 C CA . GLY A 1 101 ? 16.036 4.311 -20.139 1.00 62.81 101 GLY A CA 1
ATOM 783 C C . GLY A 1 101 ? 15.076 3.761 -21.199 1.00 62.81 101 GLY A C 1
ATOM 784 O O . GLY A 1 101 ? 13.932 4.202 -21.285 1.00 62.81 101 GLY A O 1
ATOM 785 N N . GLY A 1 102 ? 15.538 2.826 -22.039 1.00 57.00 102 GLY A N 1
ATOM 786 C CA . GLY A 1 102 ? 14.709 2.218 -23.091 1.00 57.00 102 GLY A CA 1
ATOM 787 C C . GLY A 1 102 ? 13.447 1.529 -22.546 1.00 57.00 102 GLY A C 1
ATOM 788 O O . GLY A 1 102 ? 13.392 1.160 -21.376 1.00 57.00 102 GLY A O 1
ATOM 789 N N . ALA A 1 103 ? 12.443 1.315 -23.407 1.00 57.19 103 ALA A N 1
ATOM 790 C CA . ALA A 1 103 ? 11.100 0.834 -23.038 1.00 57.19 103 ALA A CA 1
ATOM 791 C C . ALA A 1 103 ? 11.064 -0.460 -22.190 1.00 57.19 103 ALA A C 1
ATOM 793 O O . ALA A 1 103 ? 10.115 -0.675 -21.445 1.00 57.19 103 ALA A O 1
ATOM 794 N N . LEU A 1 104 ? 12.105 -1.297 -22.264 1.00 54.72 104 LEU A N 1
ATOM 795 C CA . LEU A 1 104 ? 12.260 -2.525 -21.470 1.00 54.72 104 LEU A CA 1
ATOM 796 C C . LEU A 1 104 ? 12.537 -2.283 -19.972 1.00 54.72 104 LEU A C 1
ATOM 798 O O . LEU A 1 104 ? 12.364 -3.203 -19.178 1.00 54.72 104 LEU A O 1
ATOM 802 N N . LEU A 1 105 ? 12.959 -1.075 -19.585 1.00 59.03 105 LEU A N 1
ATOM 803 C CA . LEU A 1 105 ? 13.362 -0.718 -18.215 1.00 59.03 105 LEU A CA 1
ATOM 804 C C . LEU A 1 105 ? 12.416 0.286 -17.538 1.00 59.03 105 LEU A C 1
ATOM 806 O O . LEU A 1 105 ? 12.623 0.621 -16.379 1.00 59.03 105 LEU A O 1
ATOM 810 N N . ALA A 1 106 ? 11.404 0.796 -18.241 1.00 66.44 106 ALA A N 1
ATOM 811 C CA . ALA A 1 106 ? 10.530 1.851 -17.733 1.00 66.44 106 ALA A CA 1
ATOM 812 C C . ALA A 1 106 ? 9.230 1.267 -17.159 1.00 66.44 106 ALA A C 1
ATOM 814 O O . ALA A 1 106 ? 8.169 1.377 -17.776 1.00 66.44 106 ALA A O 1
ATOM 815 N N . GLN A 1 107 ? 9.302 0.636 -15.983 1.00 80.00 107 GLN A N 1
ATOM 816 C CA . GLN A 1 107 ? 8.093 0.199 -15.283 1.00 80.00 107 GLN A CA 1
ATOM 817 C C . GLN A 1 107 ? 7.363 1.410 -14.689 1.00 80.00 107 GLN A C 1
ATOM 819 O O . GLN A 1 107 ? 7.969 2.304 -14.099 1.00 80.00 107 GLN A O 1
ATOM 824 N N . GLN A 1 108 ? 6.039 1.459 -14.847 1.00 88.69 108 GLN A N 1
ATOM 825 C CA . GLN A 1 108 ? 5.217 2.429 -14.126 1.00 88.69 108 GLN A CA 1
ATOM 826 C C . GLN A 1 108 ? 5.011 1.914 -12.701 1.00 88.69 108 GLN A C 1
ATOM 828 O O . GLN A 1 108 ? 4.517 0.803 -12.498 1.00 88.69 108 GLN A O 1
ATOM 833 N N . ARG A 1 109 ? 5.372 2.734 -11.714 1.00 92.69 109 ARG A N 1
ATOM 834 C CA . ARG A 1 109 ? 5.166 2.455 -10.288 1.00 92.69 109 ARG A CA 1
ATOM 835 C C . ARG A 1 109 ? 4.327 3.541 -9.650 1.00 92.69 109 ARG A C 1
ATOM 837 O O . ARG A 1 109 ? 4.491 4.702 -9.990 1.00 92.69 109 ARG A O 1
ATOM 844 N N . ASN A 1 110 ? 3.453 3.195 -8.721 1.00 95.88 110 ASN A N 1
ATOM 845 C CA . ASN A 1 110 ? 2.740 4.170 -7.904 1.00 95.88 110 ASN A CA 1
ATOM 846 C C . ASN A 1 110 ? 2.987 3.875 -6.419 1.00 95.88 110 ASN A C 1
ATOM 848 O O . ASN A 1 110 ? 3.426 2.784 -6.055 1.00 95.88 110 ASN A O 1
ATOM 852 N N . ALA A 1 111 ? 2.719 4.853 -5.567 1.00 97.75 111 ALA A N 1
ATOM 853 C CA . ALA A 1 111 ? 2.489 4.628 -4.151 1.00 97.75 111 ALA A CA 1
ATOM 854 C C . ALA A 1 111 ? 1.012 4.897 -3.866 1.00 97.75 111 ALA A C 1
ATOM 856 O O . ALA A 1 111 ? 0.466 5.880 -4.363 1.00 97.75 111 ALA A O 1
ATOM 857 N N . VAL A 1 112 ? 0.368 4.040 -3.082 1.00 98.50 112 VAL A N 1
ATOM 858 C CA . VAL A 1 112 ? -0.957 4.332 -2.522 1.00 98.50 112 VAL A CA 1
ATOM 859 C C . VAL A 1 112 ? -0.747 5.043 -1.200 1.00 98.50 112 VAL A C 1
ATOM 861 O O . VAL A 1 112 ? 0.107 4.623 -0.423 1.00 98.50 112 VAL A O 1
ATOM 864 N N . VAL A 1 113 ? -1.501 6.109 -0.953 1.00 98.56 113 VAL A N 1
ATOM 865 C CA . VAL A 1 113 ? -1.384 6.934 0.250 1.00 98.56 113 VAL A CA 1
ATOM 866 C C . VAL A 1 113 ? -2.740 7.089 0.925 1.00 98.56 113 VAL A C 1
ATOM 868 O O . VAL A 1 113 ? -3.752 7.291 0.251 1.00 98.56 113 VAL A O 1
ATOM 871 N N . VAL A 1 114 ? -2.756 7.014 2.253 1.00 98.38 114 VAL A N 1
ATOM 872 C CA . VAL A 1 114 ? -3.907 7.396 3.078 1.00 98.38 114 VAL A CA 1
ATOM 873 C C . VAL A 1 114 ? -3.483 8.393 4.153 1.00 98.38 114 VAL A C 1
ATOM 875 O O . VAL A 1 114 ? -2.408 8.272 4.742 1.00 98.38 114 VAL A O 1
ATOM 878 N N . GLU A 1 115 ? -4.348 9.370 4.401 1.00 98.44 115 GLU A N 1
ATOM 879 C CA . GLU A 1 115 ? -4.251 10.356 5.477 1.00 98.44 115 GLU A CA 1
ATOM 880 C C . GLU A 1 115 ? -5.442 10.181 6.416 1.00 98.44 115 GLU A C 1
ATOM 882 O O . GLU A 1 115 ? -6.573 9.954 5.969 1.00 98.44 115 GLU A O 1
ATOM 887 N N . GLY A 1 116 ? -5.205 10.314 7.715 1.00 97.69 116 GLY A N 1
ATOM 888 C CA . GLY A 1 116 ? -6.259 10.201 8.707 1.00 97.69 116 GLY A CA 1
ATOM 889 C C . GLY A 1 116 ? -5.732 10.197 10.132 1.00 97.69 116 GLY A C 1
ATOM 890 O O . GLY A 1 116 ? -4.781 10.906 10.456 1.00 97.69 116 GLY A O 1
ATOM 891 N N . ALA A 1 117 ? -6.342 9.379 10.983 1.00 97.38 117 ALA A N 1
ATOM 892 C CA . ALA A 1 117 ? -5.944 9.227 12.374 1.00 97.38 117 ALA A CA 1
ATOM 893 C C . ALA A 1 117 ? -6.033 7.770 12.840 1.00 97.38 117 ALA A C 1
ATOM 895 O O . ALA A 1 117 ? -6.918 7.022 12.418 1.00 97.38 117 ALA A O 1
ATOM 896 N N . ALA A 1 118 ? -5.133 7.400 13.746 1.00 96.31 118 ALA A N 1
ATOM 897 C CA . ALA A 1 118 ? -5.210 6.188 14.552 1.00 96.31 118 ALA A CA 1
ATOM 898 C C . ALA A 1 118 ? -5.229 6.609 16.029 1.00 96.31 118 ALA A C 1
ATOM 900 O O . ALA A 1 118 ? -4.302 7.270 16.504 1.00 96.31 118 ALA A O 1
ATOM 901 N N . ASP A 1 119 ? -6.311 6.287 16.741 1.00 88.56 119 ASP A N 1
ATOM 902 C CA . ASP A 1 119 ? -6.651 6.888 18.038 1.00 88.56 119 ASP A CA 1
ATOM 903 C C . ASP A 1 119 ? -6.598 8.436 18.008 1.00 88.56 119 ASP A C 1
ATOM 905 O O . ASP A 1 119 ? -7.318 9.077 17.245 1.00 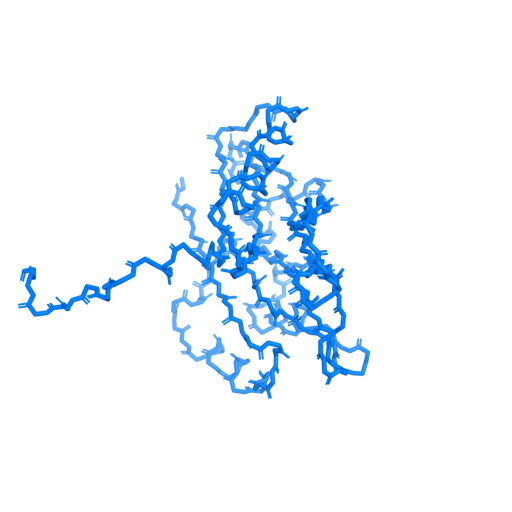88.56 119 ASP A O 1
ATOM 909 N N . ASN A 1 120 ? -5.740 9.037 18.842 1.00 91.19 120 ASN A N 1
ATOM 910 C CA . ASN A 1 120 ? -5.539 10.480 18.987 1.00 91.19 120 ASN A CA 1
ATOM 911 C C . ASN A 1 120 ? -4.285 10.970 18.242 1.00 91.19 120 ASN A C 1
ATOM 913 O O . ASN A 1 120 ? -3.789 12.056 18.538 1.00 91.19 120 ASN A O 1
ATOM 917 N N . HIS A 1 121 ? -3.751 10.162 17.323 1.00 96.56 121 HIS A N 1
ATOM 918 C CA . HIS A 1 121 ? -2.562 10.484 16.544 1.00 96.56 121 HIS A CA 1
ATOM 919 C C . HIS A 1 121 ? -2.907 10.607 15.067 1.00 96.56 121 HIS A C 1
ATOM 921 O O . HIS A 1 121 ? -3.520 9.717 14.475 1.00 96.56 121 HIS A O 1
ATOM 927 N N . SER A 1 122 ? -2.480 11.711 14.468 1.00 98.00 122 SER A N 1
ATOM 928 C CA . SER A 1 122 ? -2.525 11.889 13.021 1.00 98.00 122 SER A CA 1
ATOM 929 C C . SER A 1 122 ? -1.638 10.847 12.327 1.00 98.00 122 SER A C 1
ATOM 931 O O . SER A 1 122 ? -0.541 10.521 12.788 1.00 98.00 122 SER A O 1
ATOM 933 N N . LEU A 1 123 ? -2.137 10.294 11.223 1.00 98.25 123 LEU A N 1
ATOM 934 C CA . LEU A 1 123 ? -1.527 9.192 10.489 1.00 98.25 123 LEU A CA 1
ATOM 935 C C . LEU A 1 123 ? -1.398 9.543 9.008 1.00 98.25 123 LEU A C 1
ATOM 937 O O . LEU A 1 123 ? -2.369 9.933 8.358 1.00 98.25 123 LEU A O 1
ATOM 941 N N . LEU A 1 124 ? -0.210 9.291 8.469 1.00 98.56 124 LEU A N 1
ATOM 942 C CA . LEU A 1 124 ? 0.081 9.288 7.042 1.00 98.56 124 LEU A CA 1
ATOM 943 C C . LEU A 1 124 ? 0.717 7.943 6.682 1.00 98.56 124 LEU A C 1
ATOM 945 O O . LEU A 1 124 ? 1.768 7.593 7.218 1.00 98.56 124 LEU A O 1
ATOM 949 N N . ALA A 1 125 ? 0.099 7.168 5.795 1.00 98.44 125 ALA A N 1
ATOM 950 C CA . ALA A 1 125 ? 0.602 5.846 5.429 1.00 98.44 125 ALA A CA 1
ATOM 951 C C . ALA A 1 125 ? 0.730 5.677 3.916 1.00 98.44 125 ALA A C 1
ATOM 953 O O . ALA A 1 125 ? -0.182 6.018 3.168 1.00 98.44 125 ALA A O 1
ATOM 954 N N . TYR A 1 126 ? 1.851 5.099 3.488 1.00 98.62 126 TYR A N 1
ATOM 955 C CA . TYR A 1 126 ? 2.165 4.774 2.102 1.00 98.62 126 TYR A CA 1
ATOM 956 C C . TYR A 1 126 ? 2.352 3.262 1.929 1.00 98.62 126 TYR A C 1
ATOM 958 O O . TYR A 1 126 ? 3.100 2.643 2.689 1.00 98.62 126 TYR A O 1
ATOM 966 N N . SER A 1 127 ? 1.735 2.697 0.886 1.00 98.31 127 SER A N 1
ATOM 967 C CA . SER A 1 127 ? 2.091 1.394 0.307 1.00 98.31 127 SER A CA 1
ATOM 968 C C . SER A 1 127 ? 2.858 1.624 -0.988 1.00 98.31 127 SER A C 1
ATOM 970 O O . SER A 1 127 ? 2.339 2.255 -1.914 1.00 98.31 127 SER A O 1
ATOM 972 N N . LEU A 1 128 ? 4.094 1.134 -1.054 1.00 95.25 128 LEU A N 1
ATOM 973 C CA . LEU A 1 128 ? 4.993 1.356 -2.184 1.00 95.25 128 LEU A CA 1
ATOM 974 C C . LEU A 1 128 ? 5.553 0.053 -2.748 1.00 95.25 128 LEU A C 1
ATOM 976 O O . LEU A 1 128 ? 5.809 -0.911 -2.038 1.00 95.25 128 LEU A O 1
ATOM 980 N N . HIS A 1 129 ? 5.796 0.056 -4.052 1.00 94.69 129 HIS A N 1
ATOM 981 C CA . HIS A 1 129 ? 6.552 -0.989 -4.725 1.00 94.69 129 HIS A CA 1
ATOM 982 C C . HIS A 1 129 ? 7.568 -0.302 -5.633 1.00 94.69 129 HIS A C 1
ATOM 984 O O . HIS A 1 129 ? 7.198 0.255 -6.667 1.00 94.69 129 HIS A O 1
ATOM 990 N N . LEU A 1 130 ? 8.834 -0.262 -5.214 1.00 91.94 130 LEU A N 1
ATOM 991 C CA . LEU A 1 130 ? 9.878 0.413 -5.985 1.00 91.94 130 LEU A CA 1
ATOM 992 C C . LEU A 1 130 ? 10.282 -0.421 -7.203 1.00 91.94 130 LEU A C 1
ATOM 994 O O . LEU A 1 130 ? 9.985 -1.614 -7.300 1.00 91.94 130 LEU A O 1
ATOM 998 N N . ASP A 1 131 ? 10.938 0.211 -8.166 1.00 87.62 131 ASP A N 1
ATOM 999 C CA . ASP A 1 131 ? 11.449 -0.492 -9.338 1.00 87.62 131 ASP A CA 1
ATOM 1000 C C . ASP A 1 131 ? 12.575 -1.474 -8.964 1.00 87.62 131 ASP A C 1
ATOM 1002 O O . ASP A 1 131 ? 13.319 -1.289 -7.998 1.00 87.62 131 ASP A O 1
ATOM 1006 N N . ILE A 1 132 ? 12.724 -2.532 -9.753 1.00 80.44 132 ILE A N 1
ATOM 1007 C CA . ILE A 1 132 ? 13.735 -3.570 -9.537 1.00 80.44 132 ILE A CA 1
ATOM 1008 C C . ILE A 1 132 ? 15.109 -3.052 -9.995 1.00 80.44 132 ILE A C 1
ATOM 1010 O O . ILE A 1 132 ? 16.131 -3.307 -9.345 1.00 80.44 132 ILE A O 1
ATOM 1014 N N . PHE A 1 133 ? 15.144 -2.255 -11.068 1.00 76.75 133 PHE A N 1
ATOM 1015 C CA . PHE A 1 133 ? 16.378 -1.821 -11.726 1.00 76.75 133 PHE A CA 1
ATOM 1016 C C . PHE A 1 133 ? 16.845 -0.421 -11.304 1.00 76.75 133 PHE A C 1
ATOM 1018 O O . PHE A 1 133 ? 16.058 0.508 -11.172 1.00 76.75 133 PHE A O 1
ATOM 1025 N N . GLY A 1 134 ? 18.167 -0.266 -11.159 1.00 77.44 134 GLY A N 1
ATOM 1026 C CA . GLY A 1 134 ? 18.831 1.025 -10.947 1.00 77.44 134 GLY A CA 1
ATOM 1027 C C . GLY A 1 134 ? 18.745 1.547 -9.509 1.00 77.44 134 GLY A C 1
ATOM 1028 O O . GLY A 1 134 ? 17.692 1.971 -9.042 1.00 77.44 134 GLY A O 1
ATOM 1029 N N . ALA A 1 135 ? 19.877 1.573 -8.798 1.00 81.12 135 ALA A N 1
ATOM 1030 C CA . ALA A 1 135 ? 19.941 2.123 -7.439 1.00 81.12 135 ALA A CA 1
ATOM 1031 C C . ALA A 1 135 ? 19.578 3.618 -7.402 1.00 81.12 135 ALA A C 1
ATOM 1033 O O . ALA A 1 135 ? 18.762 4.028 -6.581 1.00 81.12 135 ALA A O 1
ATOM 1034 N N . GLU A 1 136 ? 20.107 4.404 -8.343 1.00 82.75 136 GLU A N 1
ATOM 1035 C CA . GLU A 1 136 ? 19.758 5.822 -8.509 1.00 82.75 136 GLU A CA 1
ATOM 1036 C C . GLU A 1 136 ? 18.262 6.009 -8.773 1.00 82.75 136 GLU A C 1
ATOM 1038 O O . GLU A 1 136 ? 17.641 6.945 -8.273 1.00 82.75 136 GLU A O 1
ATOM 1043 N N . HIS A 1 137 ? 17.657 5.087 -9.526 1.00 85.00 137 HIS A N 1
ATOM 1044 C CA . HIS A 1 137 ? 16.241 5.172 -9.836 1.00 85.00 137 HIS A CA 1
ATOM 1045 C C . HIS A 1 137 ? 15.368 4.915 -8.604 1.00 85.00 137 HIS A C 1
ATOM 1047 O O . HIS A 1 137 ? 14.478 5.711 -8.308 1.00 85.00 137 HIS A O 1
ATOM 1053 N N . LYS A 1 138 ? 15.677 3.871 -7.829 1.00 86.69 138 LYS A N 1
ATOM 1054 C CA . LYS A 1 138 ? 15.025 3.611 -6.537 1.00 86.69 138 LYS A CA 1
ATOM 1055 C C . LYS A 1 138 ? 15.185 4.777 -5.564 1.00 86.69 138 LYS A C 1
ATOM 1057 O O . LYS A 1 138 ? 14.221 5.151 -4.902 1.00 86.69 138 LYS A O 1
ATOM 1062 N N . GLN A 1 139 ? 16.373 5.382 -5.504 1.00 89.12 139 GLN A N 1
ATOM 1063 C CA . GLN A 1 139 ? 16.610 6.581 -4.697 1.00 89.12 139 GLN A CA 1
ATOM 1064 C C . GLN A 1 139 ? 15.734 7.749 -5.152 1.00 89.12 139 GLN A C 1
ATOM 1066 O O . GLN A 1 139 ? 15.129 8.401 -4.310 1.00 89.12 139 GLN A O 1
ATOM 1071 N N . ALA A 1 140 ? 15.609 7.985 -6.461 1.00 90.62 140 ALA A N 1
ATOM 1072 C CA . ALA A 1 140 ? 14.733 9.026 -6.994 1.00 90.62 140 ALA A CA 1
ATOM 1073 C C . ALA A 1 140 ? 13.252 8.763 -6.669 1.00 90.62 140 ALA A C 1
ATOM 1075 O O . ALA A 1 140 ? 12.531 9.692 -6.312 1.00 90.62 140 ALA A O 1
ATOM 1076 N N . GLN A 1 141 ? 12.798 7.508 -6.749 1.00 93.06 141 GLN A N 1
ATOM 1077 C CA . GLN A 1 141 ? 11.433 7.132 -6.373 1.00 93.06 141 GLN A CA 1
ATOM 1078 C C . GLN A 1 141 ? 11.174 7.338 -4.877 1.00 93.06 141 GLN A C 1
ATOM 1080 O O . GLN A 1 141 ? 10.167 7.942 -4.514 1.00 93.06 141 GLN A O 1
ATOM 1085 N N . LEU A 1 142 ? 12.095 6.905 -4.011 1.00 93.81 142 LEU A N 1
ATOM 1086 C CA . LEU A 1 142 ? 11.976 7.117 -2.569 1.00 93.81 142 LEU A CA 1
ATOM 1087 C C . LEU A 1 142 ? 12.036 8.608 -2.212 1.00 93.81 142 LEU A C 1
ATOM 1089 O O . LEU A 1 142 ? 11.212 9.079 -1.436 1.00 93.81 142 LEU A O 1
ATOM 1093 N N . ALA A 1 143 ? 12.952 9.370 -2.814 1.00 94.69 143 ALA A N 1
ATOM 1094 C CA . ALA A 1 143 ? 13.039 10.815 -2.623 1.00 94.69 143 ALA A CA 1
ATOM 1095 C C . ALA A 1 143 ? 11.733 11.517 -3.019 1.00 94.69 143 ALA A C 1
ATOM 1097 O O . ALA A 1 143 ? 11.308 12.435 -2.326 1.00 94.69 143 ALA A O 1
ATOM 1098 N N . HIS A 1 144 ? 11.064 11.057 -4.079 1.00 96.56 144 HIS A N 1
ATOM 1099 C CA . HIS A 1 144 ? 9.770 11.599 -4.484 1.00 96.56 144 HIS A CA 1
ATOM 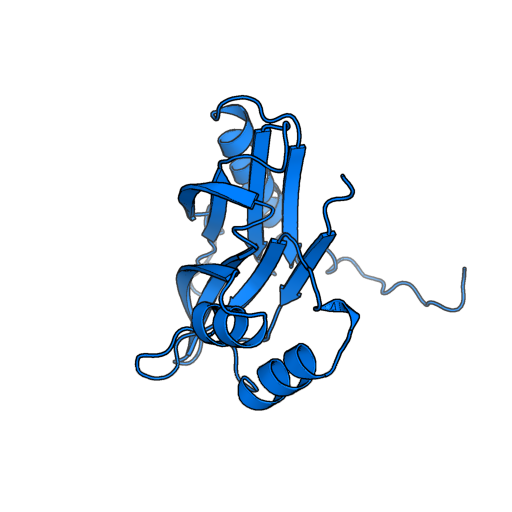1100 C C . HIS A 1 144 ? 8.668 11.338 -3.445 1.00 96.56 144 HIS A C 1
ATOM 1102 O O . HIS A 1 144 ? 7.885 12.237 -3.155 1.00 96.56 144 HIS A O 1
ATOM 1108 N N . VAL A 1 145 ? 8.642 10.149 -2.828 1.00 97.12 145 VAL A N 1
ATOM 1109 C CA . VAL A 1 145 ? 7.723 9.843 -1.714 1.00 97.12 145 VAL A CA 1
ATO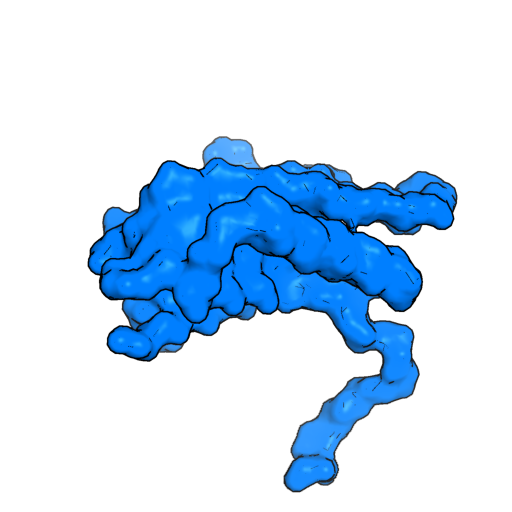M 1110 C C . VAL A 1 145 ? 8.014 10.727 -0.499 1.00 97.12 145 VAL A C 1
ATOM 1112 O O . VAL A 1 145 ? 7.089 11.239 0.123 1.00 97.12 145 VAL A O 1
ATOM 1115 N N . LEU A 1 146 ? 9.289 10.950 -0.168 1.00 96.81 146 LEU A N 1
ATOM 1116 C CA . LEU A 1 146 ? 9.668 11.816 0.954 1.00 96.81 146 LEU A CA 1
ATOM 1117 C C . LEU A 1 146 ? 9.321 13.290 0.695 1.00 96.81 146 LEU A C 1
ATOM 1119 O O . LEU A 1 146 ? 8.869 13.970 1.608 1.00 96.81 146 LEU A O 1
ATOM 1123 N N . GLN A 1 147 ? 9.465 13.768 -0.544 1.00 98.06 147 GLN A N 1
ATOM 1124 C CA . GLN A 1 147 ? 9.023 15.109 -0.944 1.00 98.06 147 GLN A CA 1
ATOM 1125 C C . GLN A 1 147 ? 7.501 15.261 -0.854 1.00 98.06 147 GLN A C 1
ATOM 1127 O O . GLN A 1 147 ? 7.023 16.285 -0.377 1.00 98.06 147 GLN A O 1
ATOM 1132 N N . ASP A 1 148 ? 6.742 14.251 -1.288 1.00 98.19 148 ASP A N 1
ATOM 1133 C CA . ASP A 1 148 ? 5.284 14.237 -1.143 1.00 98.19 148 ASP A CA 1
ATOM 1134 C C . ASP A 1 148 ? 4.866 14.244 0.337 1.00 98.19 148 ASP A C 1
ATOM 1136 O O . ASP A 1 148 ? 3.985 15.015 0.706 1.00 98.19 148 ASP A O 1
ATOM 1140 N N . ARG A 1 149 ? 5.546 13.475 1.202 1.00 97.31 149 ARG A N 1
ATOM 1141 C CA . ARG A 1 149 ? 5.356 13.530 2.662 1.00 97.31 149 ARG A CA 1
ATOM 1142 C C . ARG A 1 149 ? 5.599 14.939 3.205 1.00 97.31 149 ARG A C 1
ATOM 1144 O O . ARG A 1 149 ? 4.781 15.438 3.967 1.00 97.31 149 ARG A O 1
ATOM 1151 N N . ASP A 1 150 ? 6.705 15.572 2.819 1.00 97.00 150 ASP A N 1
ATOM 1152 C CA . ASP A 1 150 ? 7.092 16.900 3.321 1.00 97.00 150 ASP A CA 1
ATOM 1153 C C . ASP A 1 150 ? 6.159 18.021 2.831 1.00 97.00 150 ASP A C 1
ATOM 1155 O O . ASP A 1 150 ? 6.080 19.078 3.454 1.00 97.00 150 ASP A O 1
ATOM 1159 N N . ALA A 1 151 ? 5.436 17.793 1.731 1.00 96.94 151 ALA A N 1
ATOM 1160 C CA . ALA A 1 151 ? 4.420 18.703 1.209 1.00 96.94 151 ALA A CA 1
ATOM 1161 C C . ALA A 1 151 ? 3.033 18.528 1.860 1.00 96.94 151 ALA A C 1
ATOM 1163 O O . ALA A 1 151 ? 2.144 19.354 1.632 1.00 96.94 151 ALA A O 1
ATOM 1164 N N . ARG A 1 152 ? 2.822 17.466 2.646 1.00 95.69 152 ARG A N 1
ATOM 1165 C CA . ARG A 1 152 ? 1.570 17.203 3.371 1.00 95.69 152 ARG A CA 1
ATOM 1166 C C . ARG A 1 152 ? 1.604 17.805 4.779 1.00 95.69 152 ARG A C 1
ATOM 1168 O O . ARG A 1 152 ? 2.679 18.115 5.295 1.00 95.69 152 ARG A O 1
ATOM 1175 N N . PRO A 1 153 ? 0.438 17.972 5.432 1.00 94.75 153 PRO A N 1
ATOM 1176 C CA . PRO A 1 153 ? 0.400 18.265 6.859 1.00 94.75 153 PRO A CA 1
ATOM 1177 C C . PRO A 1 153 ? 1.226 17.246 7.649 1.00 94.75 153 PRO A C 1
ATOM 1179 O O . PRO A 1 153 ? 1.207 16.052 7.350 1.00 94.75 153 PRO A O 1
ATOM 1182 N N . SER A 1 154 ? 1.942 17.716 8.670 1.00 95.38 154 SER A N 1
ATOM 1183 C CA . SER A 1 154 ? 2.714 16.837 9.546 1.00 95.38 154 SER A CA 1
ATOM 1184 C C . SER A 1 154 ? 1.799 15.827 10.237 1.00 95.38 154 SER A C 1
ATOM 1186 O O . SER A 1 154 ? 0.785 16.225 10.813 1.00 95.38 154 SER A O 1
ATOM 1188 N N . ALA A 1 155 ? 2.194 14.556 10.228 1.00 97.38 155 ALA A N 1
ATOM 1189 C CA . ALA A 1 155 ? 1.522 13.487 10.954 1.00 97.38 155 ALA A CA 1
ATOM 1190 C C . ALA A 1 155 ? 2.382 13.010 12.136 1.00 97.38 155 ALA A C 1
ATOM 1192 O O . ALA A 1 155 ? 3.601 12.881 12.000 1.00 97.38 155 ALA A O 1
ATOM 1193 N N . ASP A 1 156 ? 1.748 12.697 13.266 1.00 97.50 156 ASP A N 1
ATOM 1194 C CA . ASP A 1 156 ? 2.392 12.116 14.453 1.00 97.50 156 ASP A CA 1
ATOM 1195 C C . ASP A 1 156 ? 3.012 10.752 14.125 1.00 97.50 156 ASP A C 1
ATOM 1197 O O . ASP A 1 156 ? 4.065 10.384 14.647 1.00 97.50 156 ASP A O 1
ATOM 1201 N N . ILE A 1 157 ? 2.351 10.000 13.239 1.00 97.25 157 ILE A N 1
ATOM 1202 C CA . ILE A 1 157 ? 2.789 8.692 12.766 1.00 97.25 157 ILE A CA 1
ATOM 1203 C C . ILE A 1 157 ? 2.857 8.722 11.241 1.00 97.25 157 ILE A C 1
ATOM 1205 O O . ILE A 1 157 ? 1.853 8.923 10.559 1.00 97.25 157 ILE A O 1
ATOM 1209 N N . THR A 1 158 ? 4.045 8.466 10.692 1.00 97.94 158 THR A N 1
ATOM 1210 C CA . THR A 1 158 ? 4.228 8.240 9.254 1.00 97.94 158 THR A CA 1
ATOM 1211 C C . THR A 1 158 ? 4.701 6.815 9.000 1.00 97.94 158 THR A C 1
ATOM 1213 O O . THR A 1 158 ? 5.743 6.403 9.510 1.00 97.94 158 THR A O 1
ATOM 1216 N N . VAL A 1 159 ? 3.961 6.071 8.180 1.00 97.56 159 VAL A N 1
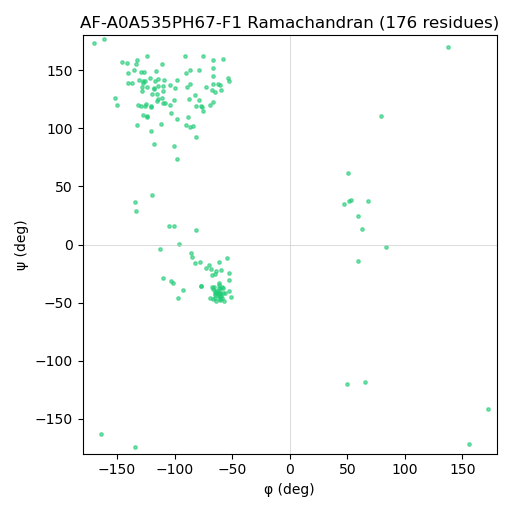ATOM 1217 C CA . VAL A 1 159 ? 4.309 4.715 7.742 1.00 97.56 159 VAL A CA 1
ATOM 1218 C C . VAL A 1 159 ? 4.683 4.752 6.265 1.00 97.56 159 VAL A C 1
ATOM 1220 O O . VAL A 1 159 ? 3.879 5.130 5.421 1.00 97.56 159 VAL A O 1
ATOM 1223 N N . VAL A 1 160 ? 5.897 4.319 5.938 1.00 96.62 160 VAL A N 1
ATOM 1224 C CA . VAL A 1 160 ? 6.352 4.113 4.556 1.00 96.62 160 VAL A CA 1
ATOM 1225 C C . VAL A 1 160 ? 6.731 2.644 4.444 1.00 96.62 160 VAL A C 1
ATOM 1227 O O . VAL A 1 160 ? 7.806 2.249 4.892 1.00 96.62 160 VAL A O 1
ATOM 1230 N N . ALA A 1 161 ? 5.820 1.822 3.923 1.00 94.62 161 ALA A N 1
ATOM 1231 C CA . ALA A 1 161 ? 5.970 0.370 3.900 1.00 94.62 161 ALA A CA 1
ATOM 1232 C C . ALA A 1 161 ? 5.736 -0.203 2.502 1.00 94.62 161 ALA A C 1
ATOM 1234 O O . ALA A 1 161 ? 4.945 0.320 1.716 1.00 94.62 161 ALA A O 1
ATOM 1235 N N . GLY A 1 162 ? 6.433 -1.291 2.188 1.00 95.19 162 GLY A N 1
ATOM 1236 C CA . GLY A 1 162 ? 6.266 -1.954 0.909 1.00 95.19 162 GLY A CA 1
ATOM 1237 C C . GLY A 1 162 ? 7.460 -2.771 0.454 1.00 95.19 162 GLY A C 1
ATOM 1238 O O . GLY A 1 162 ? 8.435 -2.946 1.188 1.00 95.19 162 GLY A O 1
ATOM 1239 N N . ASP A 1 163 ? 7.388 -3.236 -0.789 1.00 93.75 163 ASP A N 1
ATOM 1240 C CA . ASP A 1 163 ? 8.494 -3.910 -1.453 1.00 93.75 163 ASP A CA 1
ATOM 1241 C C . ASP A 1 163 ? 9.437 -2.872 -2.068 1.00 93.75 163 ASP A C 1
ATOM 1243 O O . ASP A 1 163 ? 9.172 -2.250 -3.101 1.00 93.75 163 ASP A O 1
ATOM 1247 N N . LEU A 1 164 ? 10.550 -2.643 -1.380 1.00 90.62 164 LEU A N 1
ATOM 1248 C CA . LEU A 1 164 ? 11.511 -1.613 -1.752 1.00 90.62 164 LEU A CA 1
ATOM 1249 C C . LEU A 1 164 ? 12.529 -2.091 -2.795 1.00 90.62 164 LEU A C 1
ATOM 1251 O O . LEU A 1 164 ? 13.340 -1.284 -3.253 1.00 90.62 164 LEU A O 1
ATOM 1255 N N . ASN A 1 165 ? 12.542 -3.387 -3.138 1.00 86.62 165 ASN A N 1
ATOM 1256 C CA . ASN A 1 165 ? 13.506 -3.974 -4.072 1.00 86.62 165 ASN A CA 1
ATOM 1257 C C . ASN A 1 165 ? 14.974 -3.558 -3.798 1.00 86.62 165 ASN A C 1
ATOM 1259 O O . ASN A 1 165 ? 15.779 -3.369 -4.720 1.00 86.62 165 ASN A O 1
ATOM 1263 N N . LEU A 1 166 ? 15.348 -3.375 -2.522 1.00 75.38 166 LEU A N 1
ATOM 1264 C CA . LEU A 1 166 ? 16.658 -2.823 -2.137 1.00 75.38 166 LEU A CA 1
ATOM 1265 C C . LEU A 1 166 ? 17.815 -3.812 -2.349 1.00 75.38 166 LEU A C 1
ATOM 1267 O O . LEU A 1 166 ? 18.961 -3.386 -2.493 1.00 75.38 166 LEU A O 1
ATOM 1271 N N . TYR A 1 167 ? 17.540 -5.116 -2.436 1.00 59.22 167 TYR A N 1
ATOM 1272 C CA . TYR A 1 167 ? 18.576 -6.145 -2.525 1.00 59.22 167 TYR A CA 1
ATOM 1273 C C . TYR A 1 167 ? 18.792 -6.645 -3.956 1.00 59.22 167 TYR A C 1
ATOM 1275 O O . TYR A 1 167 ? 18.294 -7.685 -4.364 1.00 59.22 167 TYR A O 1
ATOM 1283 N N . HIS A 1 168 ? 19.631 -5.907 -4.686 1.00 47.44 168 HIS A N 1
ATOM 1284 C CA . HIS A 1 168 ? 20.369 -6.393 -5.861 1.00 47.44 168 HIS A CA 1
ATOM 1285 C C . HIS A 1 168 ? 21.849 -5.954 -5.819 1.00 47.44 168 HIS A C 1
ATOM 1287 O O . HIS A 1 168 ? 22.463 -5.661 -6.840 1.00 47.44 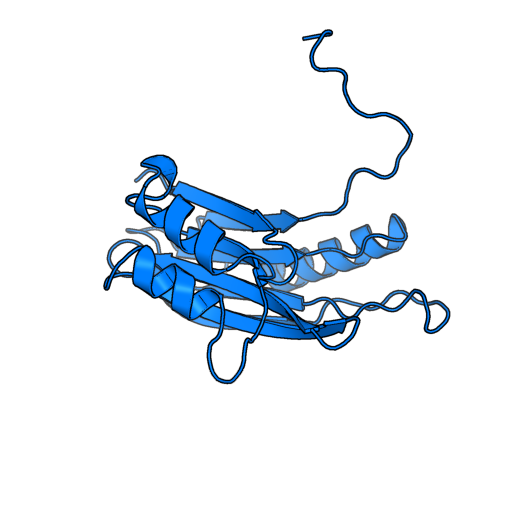168 HIS A O 1
ATOM 1293 N N . LEU A 1 169 ? 22.448 -5.925 -4.623 1.00 44.94 169 LEU A N 1
ATOM 1294 C CA . LEU A 1 169 ? 23.889 -5.730 -4.431 1.00 44.94 169 LEU A CA 1
ATOM 1295 C C . LEU A 1 169 ? 24.479 -6.980 -3.749 1.00 44.94 169 LEU A C 1
ATOM 1297 O O . LEU A 1 169 ? 24.548 -7.100 -2.533 1.00 44.94 169 LEU A O 1
ATOM 1301 N N . SER A 1 170 ? 24.830 -7.949 -4.594 1.00 41.53 170 SER A N 1
ATOM 1302 C CA . SER A 1 170 ? 25.855 -8.992 -4.423 1.00 41.53 170 SER A CA 1
ATOM 1303 C C . SER A 1 170 ? 25.840 -10.020 -3.275 1.00 41.53 170 SER A C 1
ATOM 1305 O O . SER A 1 170 ? 26.548 -11.010 -3.453 1.00 41.53 170 SER A O 1
ATOM 1307 N N . ARG A 1 171 ? 25.084 -9.935 -2.167 1.00 44.56 171 ARG A N 1
ATOM 1308 C CA . ARG A 1 171 ? 25.037 -11.032 -1.160 1.00 44.56 171 ARG A CA 1
ATOM 1309 C C . ARG A 1 171 ? 23.717 -11.106 -0.387 1.00 44.56 171 ARG A C 1
ATOM 1311 O O . ARG A 1 171 ? 23.319 -10.145 0.258 1.00 44.56 171 ARG A O 1
ATOM 1318 N N . TRP A 1 172 ? 23.085 -12.280 -0.392 1.00 46.31 172 TRP A N 1
ATOM 1319 C CA . TRP A 1 172 ? 22.048 -12.641 0.581 1.00 46.31 172 TRP A CA 1
ATOM 1320 C C . TRP A 1 172 ? 22.689 -12.766 1.978 1.00 46.31 172 TRP A C 1
ATOM 1322 O O . TRP A 1 172 ? 23.771 -13.357 2.073 1.00 46.31 172 TRP A O 1
ATOM 1332 N N . PRO A 1 173 ? 22.076 -12.271 3.071 1.00 46.94 173 PRO A N 1
ATOM 1333 C CA . PRO A 1 173 ? 22.535 -12.608 4.412 1.00 46.94 173 PRO A CA 1
ATOM 1334 C C . PRO A 1 173 ? 22.275 -14.099 4.655 1.00 46.94 173 PRO A C 1
ATOM 1336 O O . PRO A 1 173 ? 21.141 -14.564 4.547 1.00 46.94 173 PRO A O 1
ATOM 1339 N N . SER A 1 174 ? 23.314 -14.873 4.973 1.00 44.41 174 SER A N 1
ATOM 1340 C CA . SER A 1 174 ? 23.114 -16.233 5.472 1.00 44.41 174 SER A CA 1
ATOM 1341 C C . SER A 1 174 ? 22.644 -16.138 6.922 1.00 44.41 174 SER A C 1
ATOM 1343 O O . SER A 1 174 ? 23.418 -15.712 7.780 1.00 44.41 174 SER A O 1
ATOM 1345 N N . TRP A 1 175 ? 21.416 -16.575 7.200 1.00 47.34 175 TRP A N 1
ATOM 1346 C CA . TRP A 1 175 ? 20.836 -16.668 8.550 1.00 47.34 175 TRP A CA 1
ATOM 1347 C C . TRP A 1 175 ? 21.685 -17.478 9.550 1.00 47.34 175 TRP A C 1
ATOM 1349 O O . TRP A 1 175 ? 21.454 -17.415 10.748 1.00 47.34 175 TRP A O 1
ATOM 1359 N N . SER A 1 176 ? 22.704 -18.200 9.080 1.00 44.16 176 SER A N 1
ATOM 1360 C CA . SER A 1 176 ? 23.673 -18.955 9.879 1.00 44.16 176 SER A CA 1
ATOM 1361 C C . SER A 1 176 ? 24.828 -18.123 10.469 1.00 44.16 176 SER A C 1
ATOM 1363 O O . SER A 1 176 ? 25.840 -18.703 10.859 1.00 44.16 176 SER A O 1
ATOM 1365 N N . LYS A 1 177 ? 24.760 -16.786 10.457 1.00 40.66 177 LYS A N 1
ATOM 1366 C CA . LYS A 1 177 ? 25.810 -15.904 11.012 1.00 40.66 177 LYS A CA 1
ATOM 1367 C C . LYS A 1 177 ? 25.265 -14.768 11.893 1.00 40.66 177 LYS A C 1
ATOM 1369 O O . LYS A 1 177 ? 25.883 -13.707 11.956 1.00 40.66 177 LYS A O 1
ATOM 1374 N N . LEU A 1 178 ? 24.126 -14.994 12.543 1.00 36.62 178 LEU A N 1
ATOM 1375 C CA . LEU A 1 178 ? 23.677 -14.211 13.697 1.00 36.62 178 LEU A CA 1
ATOM 1376 C C . LEU A 1 178 ? 23.932 -15.011 14.973 1.00 36.62 178 LEU A C 1
ATOM 1378 O O . LEU A 1 178 ? 23.678 -16.236 14.933 1.00 36.62 178 LEU A O 1
#

pLDDT: mean 89.84, std 14.62, range [36.62, 98.69]

Mean predicted aligned error: 5.61 Å

Nearest PDB structures (foldseek):
  6bt2-assembly1_A  TM=7.497E-01  e=2.340E-07  Homo sapiens
  7kiu-assembly4_D  TM=6.315E-01  e=1.568E-06  Homo sapiens
  3dni-assembly1_A-2  TM=6.199E-01  e=1.940E-05  Bos taurus
  2xsw-assembly2_B  TM=5.490E-01  e=3.810E-05  Homo sapiens
  8s9i-assembly1_A  TM=2.062E-01  e=3.908E-02  Tequatrovirus

Solvent-accessible surfa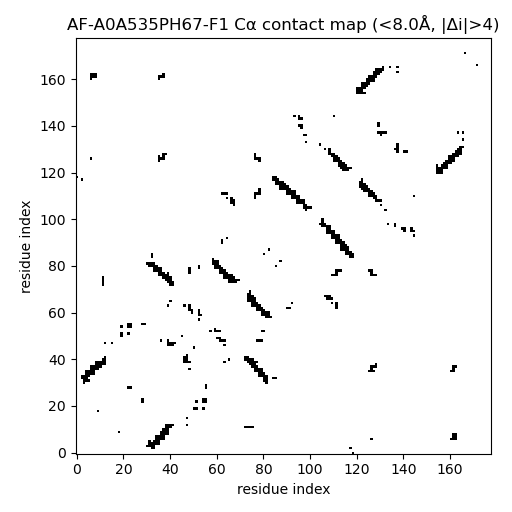ce area (backbone atoms only — not comparable to full-atom values): 9988 Å² total; per-residue (Å²): 137,84,87,40,73,47,64,47,76,53,70,46,38,77,53,46,69,62,50,48,51,48,53,67,70,41,70,85,52,62,84,43,36,36,38,22,31,20,32,29,23,57,63,89,93,44,44,46,48,56,56,45,22,57,62,76,27,91,55,37,44,59,51,70,48,77,44,43,71,56,97,89,38,42,32,17,27,17,39,31,34,22,47,92,54,30,48,74,79,45,77,53,70,44,81,43,74,60,51,95,62,62,83,93,62,43,62,63,35,40,30,24,36,39,35,33,28,43,83,97,35,40,30,35,40,36,13,32,45,48,56,80,65,56,70,69,45,39,49,52,34,51,50,49,53,52,50,54,53,72,74,43,82,89,45,82,39,74,45,84,42,50,50,60,54,78,85,82,71,94,68,83,84,63,83,89,76,118